Protein AF-A0A067P242-F1 (afdb_monomer_lite)

Foldseek 3Di:
DDDDDDDDDDDPDPPPPPPDPDDPQDDPVRVVVLVVVLVVLVVLLVVLVVVLVVLVVVLVVLVVVCPDPVVVVDDPVVVVVSVVVSVVSVVVSVVSVVVSVVSVVVSVVSPPPVPPPPPDPVVVVVVVVVVVVVVVVVVVVVVVVVVVVVVVVVVVVVVVVVVVVVVVVVVVVVVVVVVVVVVVVVVVVVVVVVVVVVPDPPPPVVVVVVVVVVVVVVVVVVVVVVVVVVVVVVVVVVVVVVVVVVVVVVVVVVVVVVVVVVVVVVVVVVVVVVVVVVVVVVVVVPDDDDPDDDPDPPDPPPVVVVVVVVVVVVVVCCVVPVVVVVVVVVVVVVVVVVVVVVVVCVVVVVVVVVVVVVVVVVVVVVVVD

Secondary structure (DSSP, 8-state):
-PPPPPPPPPP-----------PPPPPHHHHHHHHHHHHHHHHHHHHHHHHHHHHHHHHHHHHHHHTSHHHHHS-HHHHHHHHHHHHHHHHHHHHHHHHHHHHHHHHHH--------TT-HHHHHHHHHHHHHHHHHHHHHHHHHHHHHHHHHHHHHHHHHHHHHHHHHHHHHHHHHHHHHHHHHHHHHHHHHHHHHHHS--HHHHHHHHHHHHHHHHHHHHHHHHHHHHHHHHHHHHHHHHHHHHHHHHHHHHHHHHHHHHHHHHHHHHHHHHHHHHHHHHHHHTSPPPTT----------HHHHHHHHHHHHHHHHHHHHHHHHHHHHHHHHHHHHHHHHHHHHHHHHHHHHHHHHHHHHHHHHHH-

Sequence (369 aa):
MPALPPPPPDMPVASTSHRKPIEKAPSMDEKVNVWSERISLVTTAVRLQAEIAKIADEERSMRQTMNTTHFETLPERDRTAHMDRLAALARRKQEVERKVQEEVEKLARSDTWPGSPADNPGLHLCNLEMEWTLTVARQRSVGDCQMLTKNVSTIQGQQRLANIEDRLVAFENDMSTLTNDVDNDLGARLEYRLDELLSQKMVDDVGEKLDGVEQKLDLAARDLEEFKEHVAELDSGADDVANGITDLAQTLHQLVEQRLIKAEEFQSNQHAQIQAIQAALAAHMSQPPPQNLPPVPTYPLNSEVIIESLEGLLEDSIRRKVLPSLQKMQTTVEGAVKQRNEELQQVFGKRFELLRMGIGQLEKKILQS

Organism: Pleurotus ostreatus (strain PC15) (NCBI:txid1137138)

Structure (mmCIF, N/CA/C/O backbone):
data_AF-A0A067P242-F1
#
_entry.id   AF-A0A067P242-F1
#
loop_
_atom_site.group_PDB
_atom_site.id
_atom_site.type_symbol
_atom_site.label_atom_id
_atom_site.label_alt_id
_atom_site.label_comp_id
_atom_site.label_asym_id
_atom_site.label_entity_id
_atom_site.label_seq_id
_atom_site.pdbx_PDB_ins_code
_atom_site.Cartn_x
_atom_site.Cartn_y
_atom_site.Cartn_z
_atom_site.occupancy
_atom_site.B_iso_or_equiv
_atom_site.auth_seq_id
_atom_site.auth_comp_id
_atom_site.auth_asym_id
_atom_site.auth_atom_id
_atom_site.pdbx_PDB_model_num
ATOM 1 N N . MET A 1 1 ? -75.976 -28.853 57.997 1.00 50.28 1 MET A N 1
ATOM 2 C CA . MET A 1 1 ? -74.570 -28.864 58.450 1.00 50.28 1 MET A CA 1
ATOM 3 C C . MET A 1 1 ? -73.755 -28.067 57.443 1.00 50.28 1 MET A C 1
ATOM 5 O O . MET A 1 1 ? -73.908 -28.353 56.261 1.00 50.28 1 MET A O 1
ATOM 9 N N . PRO A 1 2 ? -73.013 -27.028 57.857 1.00 48.84 2 PRO A N 1
ATOM 10 C CA . PRO A 1 2 ? -72.250 -26.198 56.930 1.00 48.84 2 PRO A CA 1
ATOM 11 C C . PRO A 1 2 ? -71.036 -26.964 56.390 1.00 48.84 2 PRO A C 1
ATOM 13 O O . PRO A 1 2 ? -70.328 -27.623 57.150 1.00 48.84 2 PRO A O 1
ATOM 16 N N . ALA A 1 3 ? -70.845 -26.904 55.071 1.00 54.62 3 ALA A N 1
ATOM 17 C CA . ALA A 1 3 ? -69.764 -27.569 54.354 1.00 54.62 3 ALA A CA 1
ATOM 18 C C . ALA A 1 3 ? -68.405 -26.945 54.709 1.00 54.62 3 ALA A C 1
ATOM 20 O O . ALA A 1 3 ? -68.258 -25.723 54.718 1.00 54.62 3 ALA A O 1
ATOM 21 N N . LEU A 1 4 ? -67.429 -27.802 55.014 1.00 61.22 4 LEU A N 1
ATOM 22 C CA . LEU A 1 4 ? -66.051 -27.414 55.305 1.00 61.22 4 LEU A CA 1
ATOM 23 C C . LEU A 1 4 ? -65.373 -26.846 54.044 1.00 61.22 4 LEU A C 1
ATOM 25 O O . LEU A 1 4 ? -65.576 -27.389 52.954 1.00 61.22 4 LEU A O 1
ATOM 29 N N . PRO A 1 5 ? -64.573 -25.773 54.175 1.00 73.69 5 PRO A N 1
ATOM 30 C CA . PRO A 1 5 ? -63.841 -25.193 53.059 1.00 73.69 5 PRO A CA 1
ATOM 31 C C . PRO A 1 5 ? -62.764 -26.159 52.527 1.00 73.69 5 PRO A C 1
ATOM 33 O O . PRO A 1 5 ? -62.203 -26.940 53.302 1.00 73.69 5 PRO A O 1
ATOM 36 N N . PRO A 1 6 ? -62.471 -26.115 51.214 1.00 78.25 6 PRO A N 1
ATOM 37 C CA . PRO A 1 6 ? -61.459 -26.961 50.591 1.00 78.25 6 PRO A CA 1
ATOM 38 C C . PRO A 1 6 ? -60.045 -26.642 51.118 1.00 78.25 6 PRO A C 1
ATOM 40 O O . PRO A 1 6 ? -59.764 -25.487 51.455 1.00 78.25 6 PRO A O 1
ATOM 43 N N . PRO A 1 7 ? -59.152 -27.648 51.192 1.00 76.81 7 PRO A N 1
ATOM 44 C CA . PRO A 1 7 ? -57.776 -27.459 51.636 1.00 76.81 7 PRO A CA 1
ATOM 45 C C . PRO A 1 7 ? -56.993 -26.552 50.669 1.00 76.81 7 PRO A C 1
ATOM 47 O O . PRO A 1 7 ? -57.239 -26.587 49.459 1.00 76.81 7 PRO A O 1
ATOM 50 N N . PRO A 1 8 ? -56.065 -25.727 51.186 1.00 76.88 8 PRO A N 1
ATOM 51 C CA . PRO A 1 8 ? -55.247 -24.841 50.368 1.00 76.88 8 PRO A CA 1
ATOM 52 C C . PRO A 1 8 ? -54.333 -25.638 49.415 1.00 76.88 8 PRO A C 1
ATOM 54 O O . PRO A 1 8 ? -53.884 -26.725 49.778 1.00 76.88 8 PRO A O 1
ATOM 57 N N . PRO A 1 9 ? -54.053 -25.108 48.209 1.00 74.69 9 PRO A N 1
ATOM 58 C CA . PRO A 1 9 ? -53.171 -25.747 47.238 1.00 74.69 9 PRO A CA 1
ATOM 59 C C . PRO A 1 9 ? -51.745 -25.881 47.787 1.00 74.69 9 PRO A C 1
ATOM 61 O O . PRO A 1 9 ? -51.215 -24.940 48.383 1.00 74.69 9 PRO A O 1
ATOM 64 N N . ASP A 1 10 ? -51.137 -27.049 47.565 1.00 69.19 10 ASP A N 1
ATOM 65 C CA . ASP A 1 10 ? -49.765 -27.353 47.967 1.00 69.19 10 ASP A CA 1
ATOM 66 C C . ASP A 1 10 ? -48.800 -26.302 47.404 1.00 69.19 10 ASP A C 1
ATOM 68 O O . ASP A 1 10 ? -48.657 -26.126 46.191 1.00 69.19 10 ASP A O 1
ATOM 72 N N . MET A 1 11 ? -48.148 -25.571 48.309 1.00 66.69 11 MET A N 1
ATOM 73 C CA . MET A 1 11 ? -47.125 -24.597 47.950 1.00 66.69 11 MET A CA 1
ATOM 74 C C . MET A 1 11 ? -45.947 -25.320 47.279 1.00 66.69 11 MET A C 1
ATOM 76 O O . MET A 1 11 ? -45.532 -26.374 47.772 1.00 66.69 11 MET A O 1
ATOM 80 N N . PRO A 1 12 ? -45.373 -24.774 46.189 1.00 65.69 12 PRO A N 1
ATOM 81 C CA . PRO A 1 12 ? -44.225 -25.374 45.524 1.00 65.69 12 PRO A CA 1
ATOM 82 C C . PRO A 1 12 ? -43.084 -25.521 46.529 1.00 65.69 12 PRO A C 1
ATOM 84 O O . PRO A 1 12 ? -42.569 -24.537 47.064 1.00 65.69 12 PRO A O 1
ATOM 87 N N . VAL A 1 13 ? -42.721 -26.774 46.807 1.00 62.41 13 VAL A N 1
ATOM 88 C CA . VAL A 1 13 ? -41.575 -27.135 47.639 1.00 62.41 13 VAL A CA 1
ATOM 89 C C . VAL A 1 13 ? -40.367 -26.428 47.043 1.00 62.41 13 VAL A C 1
ATOM 91 O O . VAL A 1 13 ? -39.988 -26.703 45.905 1.00 62.41 13 VAL A O 1
ATOM 94 N N . ALA A 1 14 ? -39.815 -25.467 47.784 1.00 54.12 14 ALA A N 1
ATOM 95 C CA . ALA A 1 14 ? -38.641 -24.721 47.373 1.00 54.12 14 ALA A CA 1
ATOM 96 C C . ALA A 1 14 ? -37.555 -25.723 46.976 1.00 54.12 14 ALA A C 1
ATOM 98 O O . ALA A 1 14 ? -37.051 -26.456 47.830 1.00 54.12 14 ALA A O 1
ATOM 99 N N . SER A 1 15 ? -37.236 -25.777 45.679 1.00 58.47 15 SER A N 1
ATOM 100 C CA . SER A 1 15 ? -36.117 -26.551 45.159 1.00 58.47 15 SER A CA 1
ATOM 101 C C . SER A 1 15 ? -34.898 -26.196 45.992 1.00 58.47 15 SER A C 1
ATOM 103 O O . SER A 1 15 ? -34.387 -25.075 45.922 1.00 58.47 15 SER A O 1
ATOM 105 N N . THR A 1 16 ? -34.464 -27.140 46.822 1.00 50.09 16 THR A N 1
ATOM 106 C CA . THR A 1 16 ? -33.229 -27.072 47.589 1.00 50.09 16 THR A CA 1
ATOM 107 C C . THR A 1 16 ? -32.089 -27.072 46.587 1.00 50.09 16 THR A C 1
ATOM 109 O O . THR A 1 16 ? -31.530 -28.109 46.232 1.00 50.09 16 THR A O 1
ATOM 112 N N . SER A 1 17 ? -31.795 -25.872 46.083 1.00 55.88 17 SER A N 1
ATOM 113 C CA . SER A 1 17 ? -30.642 -25.563 45.259 1.00 55.88 17 SER A CA 1
ATOM 114 C C . SER A 1 17 ? -29.435 -26.178 45.948 1.00 55.88 17 SER A C 1
ATOM 116 O O . SER A 1 17 ? -29.015 -25.729 47.018 1.00 55.88 17 SER A O 1
ATOM 118 N N . HIS A 1 18 ? -28.951 -27.283 45.384 1.00 50.66 18 HIS A N 1
ATOM 119 C CA . HIS A 1 18 ? -27.706 -27.909 45.778 1.00 50.66 18 HIS A CA 1
ATOM 120 C C . HIS A 1 18 ? -26.612 -26.878 45.509 1.00 50.66 18 HIS A C 1
ATOM 122 O O . HIS A 1 18 ? -26.069 -26.803 44.407 1.00 50.66 18 HIS A O 1
ATOM 128 N N . ARG A 1 19 ? -26.325 -26.030 46.505 1.00 51.28 19 ARG A N 1
ATOM 129 C CA . ARG A 1 19 ? -25.147 -25.168 46.497 1.00 51.28 19 ARG A CA 1
ATOM 130 C C . ARG A 1 19 ? -23.956 -26.100 46.333 1.00 51.28 19 ARG A C 1
ATOM 132 O O . ARG A 1 19 ? -23.654 -26.873 47.243 1.00 51.28 19 ARG A O 1
ATOM 139 N N . LYS A 1 20 ? -23.322 -26.054 45.156 1.00 69.31 20 LYS A N 1
ATOM 140 C CA . LYS A 1 20 ? -22.025 -26.695 44.936 1.00 69.31 20 LYS A CA 1
ATOM 141 C C . LYS A 1 20 ? -21.116 -26.312 46.114 1.00 69.31 20 LYS A C 1
ATOM 143 O O . LYS A 1 20 ? -21.144 -25.143 46.515 1.00 69.31 20 LYS A O 1
ATOM 148 N N . PRO A 1 21 ? -20.376 -27.270 46.698 1.00 71.69 21 PRO A N 1
ATOM 149 C CA . PRO A 1 21 ? -19.419 -26.992 47.760 1.00 71.69 21 PRO A CA 1
ATOM 150 C C . PRO A 1 21 ? -18.570 -25.782 47.377 1.00 71.69 21 PRO A C 1
ATOM 152 O O . PRO A 1 21 ? -18.089 -25.711 46.250 1.00 71.69 21 PRO A O 1
ATOM 155 N N . ILE A 1 22 ? -18.448 -24.819 48.291 1.00 70.56 22 ILE A N 1
ATOM 156 C CA . ILE A 1 22 ? -17.637 -23.617 48.093 1.00 70.56 22 ILE A CA 1
ATOM 157 C C . ILE A 1 22 ? -16.199 -24.094 47.865 1.00 70.56 22 ILE A C 1
ATOM 159 O O . ILE A 1 22 ? -15.533 -24.527 48.808 1.00 70.56 22 ILE A O 1
ATOM 163 N N . GLU A 1 23 ? -15.751 -24.091 46.610 1.00 74.88 23 GLU A N 1
ATOM 164 C CA . GLU A 1 23 ? -14.357 -24.355 46.267 1.00 74.88 23 GLU A CA 1
ATOM 165 C C . GLU A 1 23 ? -13.491 -23.336 47.009 1.00 74.88 23 GLU A C 1
ATOM 167 O O . GLU A 1 23 ? -13.802 -22.142 47.057 1.00 74.88 23 GLU A O 1
ATOM 172 N N . LYS A 1 24 ? -12.436 -23.826 47.670 1.00 83.12 24 LYS A N 1
ATOM 173 C CA . LYS A 1 24 ? -11.493 -22.969 48.391 1.00 83.12 24 LYS A CA 1
ATOM 174 C C . LYS A 1 24 ? -11.000 -21.883 47.441 1.00 83.12 24 LYS A C 1
ATOM 176 O O . LYS A 1 24 ? -10.617 -22.183 46.314 1.00 83.12 24 LYS A O 1
ATOM 181 N N . ALA A 1 25 ? -11.002 -20.639 47.916 1.00 80.75 25 ALA A N 1
ATOM 182 C CA . ALA A 1 25 ? -10.485 -19.522 47.143 1.00 80.75 25 ALA A CA 1
ATOM 183 C C . ALA A 1 25 ? -9.052 -19.843 46.670 1.00 80.75 25 ALA A C 1
ATOM 185 O O . ALA A 1 25 ? -8.245 -20.278 47.500 1.00 80.75 25 ALA A O 1
ATOM 186 N N . PRO A 1 26 ? -8.738 -19.638 45.378 1.00 82.94 26 PRO A N 1
ATOM 187 C CA . PRO A 1 26 ? -7.415 -19.929 44.848 1.00 82.94 26 PRO A CA 1
ATOM 188 C C . PRO A 1 26 ? -6.363 -19.097 45.580 1.00 82.94 26 PRO A C 1
ATOM 190 O O . PRO A 1 26 ? -6.600 -17.930 45.931 1.00 82.94 26 PRO A O 1
ATOM 193 N N . SER A 1 27 ? -5.209 -19.712 45.821 1.00 89.62 27 SER A N 1
ATOM 194 C CA . SER A 1 27 ? -4.067 -19.059 46.458 1.00 89.62 27 SER A CA 1
ATOM 195 C C . SER A 1 27 ? -3.563 -17.882 45.612 1.00 89.62 27 SER A C 1
ATOM 197 O O . SER A 1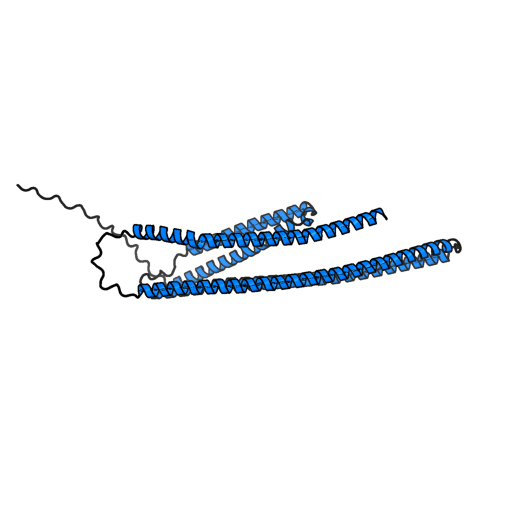 27 ? -3.870 -17.760 44.424 1.00 89.62 27 SER A O 1
ATOM 199 N N . MET A 1 28 ? -2.796 -16.972 46.219 1.00 79.50 28 MET A N 1
ATOM 200 C CA . MET A 1 28 ? -2.235 -15.830 45.486 1.00 79.50 28 MET A CA 1
ATOM 201 C C . MET A 1 28 ? -1.327 -16.291 44.336 1.00 79.50 28 MET A C 1
ATOM 203 O O . MET A 1 28 ? -1.412 -15.744 43.240 1.00 79.50 28 MET A O 1
ATOM 207 N N . ASP A 1 29 ? -0.533 -17.339 44.557 1.00 84.56 29 ASP A N 1
ATOM 208 C CA . ASP A 1 29 ? 0.370 -17.893 43.545 1.00 84.56 29 ASP A CA 1
ATOM 209 C C . ASP A 1 29 ? -0.401 -18.512 42.370 1.00 84.56 29 ASP A C 1
ATOM 211 O O . ASP A 1 29 ? -0.048 -18.295 41.212 1.00 84.56 29 ASP A O 1
ATOM 215 N N . GLU A 1 30 ? -1.514 -19.205 42.636 1.00 86.19 30 GLU A N 1
ATOM 216 C CA . GLU A 1 30 ? -2.409 -19.713 41.585 1.00 86.19 30 GLU A CA 1
ATOM 217 C C . GLU A 1 30 ? -2.999 -18.572 40.747 1.00 86.19 30 GLU A C 1
ATOM 219 O O . GLU A 1 30 ? -3.026 -18.660 39.521 1.00 86.19 30 GLU A O 1
ATOM 224 N N . LYS A 1 31 ? -3.412 -17.467 41.382 1.00 83.44 31 LYS A N 1
ATOM 225 C CA . LYS A 1 31 ? -3.921 -16.285 40.666 1.00 83.44 31 LYS A CA 1
ATOM 226 C C . LYS A 1 31 ? -2.854 -15.644 39.783 1.00 83.44 31 LYS A C 1
ATOM 228 O O . LYS A 1 31 ? -3.160 -15.270 38.654 1.00 83.44 31 LYS A O 1
ATOM 233 N N . VAL A 1 32 ? -1.622 -15.518 40.283 1.00 81.81 32 VAL A N 1
ATOM 234 C CA . VAL A 1 32 ? -0.491 -14.971 39.517 1.00 81.81 32 VAL A CA 1
ATOM 235 C C . VAL A 1 32 ? -0.169 -15.865 38.319 1.00 81.81 32 VAL A C 1
ATOM 237 O O . VAL A 1 32 ? 0.016 -15.351 37.216 1.00 81.81 32 VAL A O 1
ATOM 240 N N . ASN A 1 33 ? -0.173 -17.187 38.500 1.00 85.56 33 ASN A N 1
ATOM 241 C CA . ASN A 1 33 ? 0.074 -18.139 37.417 1.00 85.56 33 ASN A CA 1
ATOM 242 C C . ASN A 1 33 ? -1.000 -18.060 36.324 1.00 85.56 33 ASN A C 1
ATOM 244 O O . ASN A 1 33 ? -0.653 -17.951 35.149 1.00 85.56 33 ASN A O 1
ATOM 248 N N . VAL A 1 34 ? -2.283 -18.016 36.702 1.00 86.38 34 VAL A N 1
ATOM 249 C CA . VAL A 1 34 ? -3.401 -17.828 35.758 1.00 86.38 34 VAL A CA 1
ATOM 250 C C . VAL A 1 34 ? -3.255 -16.515 34.986 1.00 86.38 34 VAL A C 1
ATOM 252 O O . VAL A 1 34 ? -3.421 -16.482 33.767 1.00 86.38 34 VAL A O 1
ATOM 255 N N . TRP A 1 35 ? -2.917 -15.422 35.673 1.00 84.69 35 TRP A N 1
ATOM 256 C CA . TRP A 1 35 ? -2.718 -14.122 35.030 1.00 84.69 35 TRP A CA 1
ATOM 257 C C . TRP A 1 35 ? -1.539 -14.122 34.054 1.00 84.69 35 TRP A C 1
ATOM 259 O O . TRP A 1 35 ? -1.646 -13.576 32.956 1.00 84.69 35 TRP A O 1
ATOM 269 N N . SER A 1 36 ? -0.428 -14.752 34.435 1.00 84.31 36 SER A N 1
ATOM 270 C CA . SER A 1 36 ? 0.759 -14.892 33.588 1.00 84.31 36 SER A CA 1
ATOM 271 C C . SER A 1 36 ? 0.455 -15.698 32.322 1.00 84.31 36 SER A C 1
ATOM 273 O O . SER A 1 36 ? 0.775 -15.265 31.213 1.00 84.31 36 SER A O 1
ATOM 275 N N . GLU A 1 37 ? -0.249 -16.825 32.466 1.00 91.62 37 GLU A N 1
ATOM 276 C CA . GLU A 1 37 ? -0.711 -17.637 31.338 1.00 91.62 37 GLU A CA 1
ATOM 277 C C . GLU A 1 37 ? -1.623 -16.822 30.412 1.00 91.62 37 GLU A C 1
ATOM 279 O O . GLU A 1 37 ? -1.415 -16.789 29.200 1.00 91.62 37 GLU A O 1
ATOM 284 N N . ARG A 1 38 ? -2.565 -16.060 30.974 1.00 87.00 38 ARG A N 1
ATOM 285 C CA . ARG A 1 38 ? -3.476 -15.200 30.211 1.00 87.00 38 ARG A CA 1
ATOM 286 C C . ARG A 1 38 ? -2.741 -14.126 29.407 1.00 87.00 38 ARG A C 1
ATOM 288 O O . ARG A 1 38 ? -3.031 -13.939 28.225 1.00 87.00 38 ARG A O 1
ATOM 295 N N . ILE A 1 39 ? -1.772 -13.442 30.021 1.00 82.88 39 ILE A N 1
ATOM 296 C CA . ILE A 1 39 ? -0.913 -12.470 29.327 1.00 82.88 39 ILE A CA 1
ATOM 297 C C . ILE A 1 39 ? -0.152 -13.159 28.190 1.00 82.88 39 ILE A C 1
ATOM 299 O O . ILE A 1 39 ? -0.050 -12.597 27.097 1.00 82.88 39 ILE A O 1
ATOM 303 N N . SER A 1 40 ? 0.343 -14.379 28.411 1.00 92.25 40 SER A N 1
ATOM 304 C CA . SER A 1 40 ? 1.048 -15.154 27.389 1.00 92.25 40 SER A CA 1
ATOM 305 C C . SER A 1 40 ? 0.149 -15.503 26.195 1.00 92.25 40 SER A C 1
ATOM 307 O O . SER A 1 40 ? 0.544 -15.276 25.045 1.00 92.25 40 SER A O 1
ATOM 309 N N . LEU A 1 41 ? -1.085 -15.958 26.449 1.00 89.62 41 LEU A N 1
ATOM 310 C CA . LEU A 1 41 ? -2.089 -16.252 25.418 1.00 89.62 41 LEU A CA 1
ATOM 311 C C . LEU A 1 41 ? -2.425 -15.001 24.592 1.00 89.62 41 LEU A C 1
ATOM 313 O O . LEU A 1 41 ? -2.359 -15.025 23.363 1.00 89.62 41 LEU A O 1
ATOM 317 N N . VAL A 1 42 ? -2.706 -13.871 25.256 1.00 86.44 42 VAL A N 1
ATOM 318 C CA . VAL A 1 42 ? -2.994 -12.589 24.584 1.00 86.44 42 VAL A CA 1
ATOM 319 C C . VAL A 1 42 ? -1.804 -12.129 23.743 1.00 86.44 42 VAL A C 1
ATOM 321 O O . VAL A 1 42 ? -1.971 -11.761 22.581 1.00 86.44 42 VAL A O 1
ATOM 324 N N . THR A 1 43 ? -0.593 -12.185 24.299 1.00 85.38 43 THR A N 1
ATOM 325 C CA . THR A 1 43 ? 0.636 -11.797 23.591 1.00 85.38 43 THR A CA 1
ATOM 326 C C . THR A 1 43 ? 0.842 -12.650 22.338 1.00 85.38 43 THR A C 1
ATOM 328 O O . THR A 1 43 ? 1.167 -12.131 21.267 1.00 85.38 43 THR A O 1
ATOM 331 N N . THR A 1 44 ? 0.596 -13.957 22.444 1.00 91.06 44 THR A N 1
ATOM 332 C CA . THR A 1 44 ? 0.709 -14.893 21.321 1.00 91.06 44 THR A CA 1
ATOM 333 C C . THR A 1 44 ? -0.332 -14.598 20.243 1.00 91.06 44 THR A C 1
ATOM 335 O O . THR A 1 44 ? 0.030 -14.505 19.068 1.00 91.06 44 THR A O 1
ATOM 338 N N . ALA A 1 45 ? -1.592 -14.364 20.623 1.00 86.88 45 ALA A N 1
ATOM 339 C CA . ALA A 1 45 ? -2.665 -14.005 19.697 1.00 86.88 45 ALA A CA 1
ATOM 340 C C . ALA A 1 45 ? -2.378 -12.690 18.947 1.00 86.88 45 ALA A C 1
ATOM 342 O O . ALA A 1 45 ? -2.564 -12.622 17.732 1.00 86.88 45 ALA A O 1
ATOM 343 N N . VAL A 1 46 ? -1.857 -11.666 19.635 1.00 86.12 46 VAL A N 1
ATOM 344 C CA . VAL A 1 46 ? -1.454 -10.390 19.011 1.00 86.12 46 VAL A CA 1
ATOM 345 C C . VAL A 1 46 ? -0.320 -10.594 18.003 1.00 86.12 46 VAL A C 1
ATOM 347 O O . VAL A 1 46 ? -0.376 -10.056 16.896 1.00 86.12 46 VAL A O 1
ATOM 350 N N . ARG A 1 47 ? 0.690 -11.410 18.334 1.00 87.06 47 ARG A N 1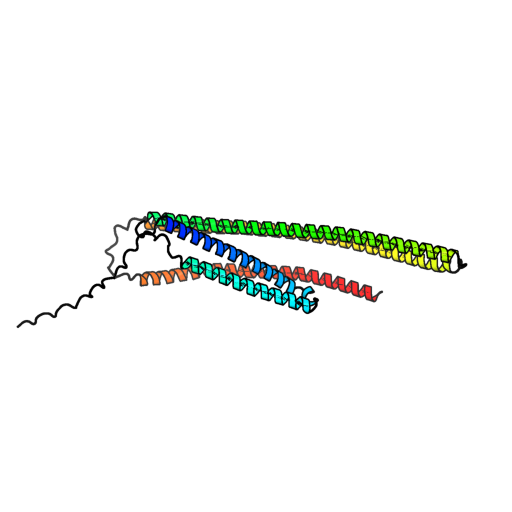
ATOM 351 C CA . ARG A 1 47 ? 1.788 -11.723 17.406 1.00 87.06 47 ARG A CA 1
ATOM 352 C C . ARG A 1 47 ? 1.292 -12.453 16.154 1.00 87.06 47 ARG A C 1
ATOM 354 O O . ARG A 1 47 ? 1.722 -12.125 15.052 1.00 87.06 47 ARG A O 1
ATOM 361 N N . LEU A 1 48 ? 0.385 -13.417 16.316 1.00 92.62 48 LEU A N 1
ATOM 362 C CA . LEU A 1 48 ? -0.222 -14.141 15.195 1.00 92.62 48 LEU A CA 1
ATOM 363 C C . LEU A 1 48 ? -1.079 -13.211 14.315 1.00 92.62 48 LEU A C 1
ATOM 365 O O . LEU A 1 48 ? -1.008 -13.293 13.093 1.00 92.62 48 LEU A O 1
ATOM 369 N N . GLN A 1 49 ? -1.817 -12.267 14.908 1.00 88.62 49 GLN A N 1
ATOM 370 C CA . GLN A 1 49 ? -2.541 -11.224 14.166 1.00 88.62 49 GLN A CA 1
ATOM 371 C C . GLN A 1 49 ? -1.607 -10.335 13.329 1.00 88.62 49 GLN A C 1
ATOM 373 O O . GLN A 1 49 ? -1.896 -10.051 12.166 1.00 88.62 49 GLN A O 1
ATOM 378 N N . ALA A 1 50 ? -0.453 -9.944 13.875 1.00 82.75 50 ALA A N 1
ATOM 379 C CA . ALA A 1 50 ? 0.556 -9.212 13.109 1.00 82.75 50 ALA A CA 1
ATOM 380 C C . ALA A 1 50 ? 1.109 -10.042 11.931 1.00 82.75 50 ALA A C 1
ATOM 382 O O . ALA A 1 50 ? 1.354 -9.502 10.851 1.00 82.75 50 ALA A O 1
ATOM 383 N N . GLU A 1 51 ? 1.264 -11.359 12.103 1.00 91.38 51 GLU A N 1
ATOM 384 C CA . GLU A 1 51 ? 1.667 -12.261 11.018 1.00 91.38 51 GLU A CA 1
ATOM 385 C C . GLU A 1 51 ? 0.597 -12.358 9.915 1.00 91.38 51 GLU A C 1
ATOM 387 O O . GLU A 1 51 ? 0.948 -12.313 8.735 1.00 91.38 51 GLU A O 1
ATOM 392 N N . ILE A 1 52 ? -0.696 -12.402 10.264 1.00 91.31 52 ILE A N 1
ATOM 393 C CA . ILE A 1 52 ? -1.803 -12.358 9.287 1.00 91.31 52 ILE A CA 1
ATOM 394 C C . ILE A 1 52 ? -1.741 -11.077 8.455 1.00 91.31 52 ILE A C 1
ATOM 396 O O . ILE A 1 52 ? -1.850 -11.142 7.229 1.00 91.31 52 ILE A O 1
ATOM 400 N N . ALA A 1 53 ? -1.542 -9.924 9.101 1.00 86.38 53 ALA A N 1
ATOM 401 C CA . ALA A 1 53 ? -1.432 -8.643 8.409 1.00 86.38 53 ALA A CA 1
ATOM 402 C C . ALA A 1 53 ? -0.265 -8.643 7.408 1.00 86.38 53 ALA A C 1
ATOM 404 O O . ALA A 1 53 ? -0.452 -8.289 6.244 1.00 86.38 53 ALA A O 1
ATOM 405 N N . LYS A 1 54 ? 0.906 -9.147 7.822 1.00 89.56 54 LYS A N 1
ATOM 406 C CA . LYS A 1 54 ? 2.073 -9.288 6.942 1.00 89.56 54 LYS A CA 1
ATOM 407 C C . LYS A 1 54 ? 1.785 -10.188 5.734 1.00 89.56 54 LYS A C 1
ATOM 409 O O . LYS A 1 54 ? 2.106 -9.815 4.609 1.00 89.56 54 LYS A O 1
ATOM 414 N N . ILE A 1 55 ? 1.162 -11.351 5.946 1.00 94.50 55 ILE A N 1
ATOM 415 C CA . ILE A 1 55 ? 0.800 -12.267 4.852 1.00 94.50 55 ILE A CA 1
ATOM 416 C C . ILE A 1 55 ? -0.195 -11.597 3.894 1.00 94.50 55 ILE A C 1
ATOM 418 O O . ILE A 1 55 ? -0.048 -11.716 2.681 1.00 94.50 55 ILE A O 1
ATOM 422 N N . ALA A 1 56 ? -1.177 -10.854 4.413 1.00 91.50 56 ALA A N 1
ATOM 423 C CA . ALA A 1 56 ? -2.158 -10.147 3.592 1.00 91.50 56 ALA A CA 1
ATOM 424 C C . ALA A 1 56 ? -1.521 -9.052 2.713 1.00 91.50 56 ALA A C 1
ATOM 426 O O . ALA A 1 56 ? -1.945 -8.854 1.572 1.00 91.50 56 ALA A O 1
ATOM 427 N N . ASP A 1 57 ? -0.496 -8.360 3.212 1.00 88.50 57 ASP A N 1
ATOM 428 C CA . ASP A 1 57 ? 0.260 -7.385 2.422 1.00 88.50 57 ASP A CA 1
ATOM 429 C C . ASP A 1 57 ? 1.099 -8.065 1.326 1.00 88.50 57 ASP A C 1
ATOM 431 O O . ASP A 1 57 ? 1.107 -7.598 0.183 1.00 88.50 57 ASP A O 1
ATOM 435 N N . GLU A 1 58 ? 1.735 -9.204 1.627 1.00 95.00 58 GLU A N 1
ATOM 436 C CA . GLU A 1 58 ? 2.449 -10.021 0.633 1.00 95.00 58 GLU A CA 1
ATOM 437 C C . GLU A 1 58 ? 1.502 -10.547 -0.465 1.00 95.00 58 GLU A C 1
ATOM 439 O O . GLU A 1 58 ? 1.825 -10.459 -1.652 1.00 95.00 58 GLU A O 1
ATOM 444 N N . GLU A 1 59 ? 0.308 -11.028 -0.098 1.00 96.75 59 GLU A N 1
ATOM 445 C CA . GLU A 1 59 ? -0.735 -11.429 -1.054 1.00 96.75 59 GLU A CA 1
ATOM 446 C C . GLU A 1 59 ? -1.171 -10.264 -1.945 1.00 96.75 59 GLU A C 1
ATOM 448 O O . GLU A 1 59 ? -1.309 -10.433 -3.159 1.00 96.75 59 GLU A O 1
ATOM 453 N N . ARG A 1 60 ? -1.394 -9.077 -1.362 1.00 96.12 60 ARG A N 1
ATOM 454 C CA . ARG A 1 60 ? -1.800 -7.880 -2.111 1.00 96.12 60 ARG A CA 1
ATOM 455 C C . ARG A 1 60 ? -0.723 -7.475 -3.114 1.00 96.12 60 ARG A C 1
ATOM 457 O O . ARG A 1 60 ? -1.051 -7.230 -4.272 1.00 96.12 60 ARG A O 1
ATOM 464 N N . SER A 1 61 ? 0.538 -7.453 -2.684 1.00 93.25 61 SER A N 1
ATOM 465 C CA . SER A 1 61 ? 1.692 -7.146 -3.536 1.00 93.25 61 SER A CA 1
ATOM 466 C C . SER A 1 61 ? 1.805 -8.128 -4.708 1.00 93.25 61 SER A C 1
ATOM 468 O O . SER A 1 61 ? 1.890 -7.718 -5.864 1.00 93.25 61 SER A O 1
ATOM 470 N N . MET A 1 62 ? 1.680 -9.434 -4.448 1.00 97.12 62 MET A N 1
ATOM 471 C CA . MET A 1 62 ? 1.694 -10.441 -5.513 1.00 97.12 62 MET A CA 1
ATOM 472 C C . MET A 1 62 ? 0.521 -10.305 -6.485 1.00 97.12 62 MET A C 1
ATOM 474 O O . MET A 1 62 ? 0.718 -10.368 -7.698 1.00 97.12 62 MET A O 1
ATOM 478 N N . ARG A 1 63 ? -0.694 -10.055 -5.988 1.00 96.75 63 ARG A N 1
ATOM 479 C CA . ARG A 1 63 ? -1.853 -9.802 -6.860 1.00 96.75 63 ARG A CA 1
ATOM 480 C C . ARG A 1 63 ? -1.644 -8.569 -7.733 1.00 96.75 63 ARG A C 1
ATOM 482 O O . ARG A 1 63 ? -1.997 -8.601 -8.904 1.00 96.75 63 ARG A O 1
ATOM 489 N N . GLN A 1 64 ? -1.038 -7.511 -7.195 1.00 94.75 64 GLN A N 1
ATOM 490 C CA . GLN A 1 64 ? -0.677 -6.336 -7.989 1.00 94.75 64 GLN A CA 1
ATOM 491 C C . GLN A 1 64 ? 0.308 -6.699 -9.100 1.00 94.75 64 GLN A C 1
ATOM 493 O O . GLN A 1 64 ? 0.057 -6.323 -10.239 1.00 94.75 64 GLN A O 1
ATOM 498 N N . THR A 1 65 ? 1.360 -7.479 -8.812 1.00 94.19 65 THR A N 1
ATOM 499 C CA . THR A 1 65 ? 2.298 -7.929 -9.857 1.00 94.19 65 THR A CA 1
ATOM 500 C C . THR A 1 65 ? 1.613 -8.772 -10.929 1.00 94.19 65 THR A C 1
ATOM 502 O O . THR A 1 65 ? 1.863 -8.559 -12.111 1.00 94.19 65 THR A O 1
ATOM 505 N N . MET A 1 66 ? 0.690 -9.656 -10.540 1.00 96.69 66 MET A N 1
ATOM 506 C CA . MET A 1 66 ? -0.062 -10.502 -11.473 1.00 96.69 66 MET A CA 1
ATOM 507 C C . MET A 1 66 ? -1.032 -9.716 -12.362 1.00 96.69 66 MET A C 1
ATOM 509 O O . MET A 1 66 ? -1.347 -10.164 -13.457 1.00 96.69 66 MET A O 1
ATOM 513 N N . ASN A 1 67 ? -1.487 -8.545 -11.913 1.00 94.81 67 ASN A N 1
ATOM 514 C CA . ASN A 1 67 ? -2.366 -7.666 -12.686 1.00 94.81 67 ASN A CA 1
ATOM 515 C C . ASN A 1 67 ? -1.602 -6.744 -13.656 1.00 94.81 67 ASN A C 1
ATOM 517 O O . ASN A 1 67 ? -2.221 -5.909 -14.313 1.00 94.81 67 ASN A O 1
ATOM 521 N N . THR A 1 68 ? -0.270 -6.830 -13.720 1.00 96.75 68 THR A N 1
ATOM 522 C CA . THR A 1 68 ? 0.525 -6.031 -14.662 1.00 96.75 68 THR A CA 1
ATOM 523 C C . THR A 1 68 ? 0.582 -6.691 -16.037 1.00 96.75 68 THR A C 1
ATOM 525 O O . THR A 1 68 ? 0.633 -7.912 -16.147 1.00 96.75 68 THR A O 1
ATOM 528 N N . THR A 1 69 ? 0.666 -5.887 -17.098 1.00 94.06 69 THR A N 1
ATOM 529 C CA . THR A 1 69 ? 0.848 -6.380 -18.476 1.00 94.06 69 THR A CA 1
ATOM 530 C C . THR A 1 69 ? 2.133 -7.193 -18.642 1.00 94.06 69 THR A C 1
ATOM 532 O O . THR A 1 69 ? 2.173 -8.151 -19.407 1.00 94.06 69 THR A O 1
ATOM 535 N N . HIS A 1 70 ? 3.181 -6.870 -17.878 1.00 94.00 70 HIS A N 1
ATOM 536 C CA . HIS A 1 70 ? 4.423 -7.640 -17.873 1.00 94.00 70 HIS A CA 1
ATOM 537 C C . HIS A 1 70 ? 4.206 -9.092 -17.427 1.00 94.00 70 HIS A C 1
ATOM 539 O O . HIS A 1 70 ? 4.814 -9.999 -17.991 1.00 94.00 70 HIS A O 1
ATOM 545 N N . PHE A 1 71 ? 3.301 -9.338 -16.477 1.00 96.50 71 PHE A N 1
ATOM 546 C CA . PHE A 1 71 ? 2.996 -10.694 -16.025 1.00 96.50 71 PHE A CA 1
ATOM 547 C C . PHE A 1 71 ? 2.450 -11.577 -17.153 1.00 96.50 71 PHE A C 1
ATOM 549 O O . PHE A 1 71 ? 2.781 -12.759 -17.226 1.00 96.50 71 PHE A O 1
ATOM 556 N N . GLU A 1 72 ? 1.674 -11.007 -18.077 1.00 96.81 72 GLU A N 1
ATOM 557 C CA . GLU A 1 72 ? 1.156 -11.734 -19.241 1.00 96.81 72 GLU A CA 1
ATOM 558 C C . GLU A 1 72 ? 2.274 -12.163 -20.199 1.00 96.81 72 GLU A C 1
ATOM 560 O O . GLU A 1 72 ? 2.158 -13.212 -20.834 1.00 96.81 72 GLU A O 1
ATOM 565 N N . THR A 1 73 ? 3.370 -11.397 -20.252 1.00 96.94 73 THR A N 1
ATOM 566 C CA . THR A 1 73 ? 4.545 -11.687 -21.091 1.00 96.94 73 THR A CA 1
ATOM 567 C C . THR A 1 73 ? 5.502 -12.719 -20.489 1.00 96.94 73 THR A C 1
ATOM 569 O O . THR A 1 73 ? 6.396 -13.194 -21.189 1.00 96.94 73 THR A O 1
ATOM 572 N N . LEU A 1 74 ? 5.332 -13.085 -19.212 1.00 96.06 74 LEU A N 1
ATOM 573 C CA . LEU A 1 74 ? 6.203 -14.058 -18.555 1.00 96.06 74 LEU A CA 1
ATOM 574 C C . LEU A 1 74 ? 6.006 -15.477 -19.120 1.00 96.06 74 LEU A C 1
ATOM 576 O O . LEU A 1 74 ? 4.885 -15.852 -19.484 1.00 96.06 74 LEU A O 1
ATOM 580 N N . PRO A 1 75 ? 7.068 -16.306 -19.136 1.00 98.31 75 PRO A N 1
ATOM 581 C CA . PRO A 1 75 ? 6.955 -17.724 -19.451 1.00 98.31 75 PRO A CA 1
ATOM 582 C C . PRO A 1 75 ? 5.911 -18.421 -18.574 1.00 98.31 75 PRO A C 1
ATOM 584 O O . PRO A 1 75 ? 5.793 -18.136 -17.382 1.00 98.31 75 PRO A O 1
ATOM 587 N N . GLU A 1 76 ? 5.199 -19.401 -19.138 1.00 97.56 76 GLU A N 1
ATOM 588 C CA . GLU A 1 76 ? 4.126 -20.115 -18.427 1.00 97.56 76 GLU A CA 1
ATOM 589 C C . GLU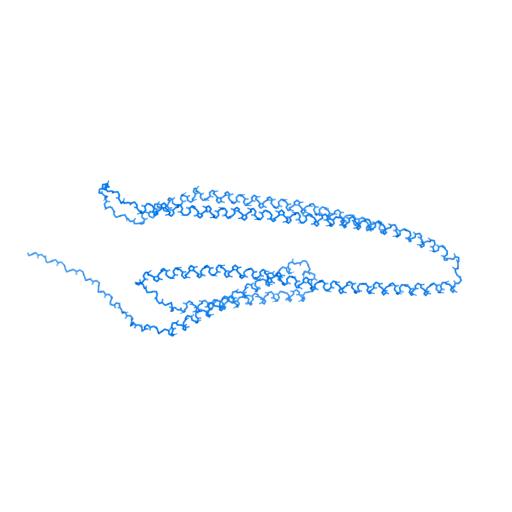 A 1 76 ? 4.590 -20.690 -17.087 1.00 97.56 76 GLU A C 1
ATOM 591 O O . GLU A 1 76 ? 3.902 -20.549 -16.082 1.00 97.56 76 GLU A O 1
ATOM 596 N N . ARG A 1 77 ? 5.806 -21.247 -17.051 1.00 97.75 77 ARG A N 1
ATOM 597 C CA . ARG A 1 77 ? 6.436 -21.767 -15.833 1.00 97.75 77 ARG A CA 1
ATOM 598 C C . ARG A 1 77 ? 6.477 -20.732 -14.704 1.00 97.75 77 ARG A C 1
ATOM 600 O O . ARG A 1 77 ? 6.194 -21.076 -13.557 1.00 97.75 77 ARG A O 1
ATOM 607 N N . ASP A 1 78 ? 6.831 -19.492 -15.019 1.00 97.06 78 ASP A N 1
ATOM 608 C CA . ASP A 1 78 ? 6.971 -18.428 -14.024 1.00 97.06 78 ASP A CA 1
ATOM 609 C C . ASP A 1 78 ? 5.596 -17.935 -13.572 1.00 97.06 78 ASP A C 1
ATOM 611 O O . ASP A 1 78 ? 5.371 -17.731 -12.377 1.00 97.06 78 ASP A O 1
ATOM 615 N N . ARG A 1 79 ? 4.631 -17.847 -14.497 1.00 98.00 79 ARG A N 1
ATOM 616 C CA . ARG A 1 79 ? 3.231 -17.553 -14.155 1.00 98.00 79 ARG A CA 1
ATOM 617 C C . ARG A 1 79 ? 2.662 -18.597 -13.199 1.00 98.00 79 ARG A C 1
ATOM 619 O O . ARG A 1 79 ? 2.102 -18.225 -12.167 1.00 98.00 79 ARG A O 1
ATOM 626 N N . THR A 1 80 ? 2.863 -19.887 -13.486 1.00 97.56 80 THR A N 1
ATOM 627 C CA . THR A 1 80 ? 2.451 -20.979 -12.591 1.00 97.56 80 THR A CA 1
ATOM 628 C C . THR A 1 80 ? 3.123 -20.848 -11.223 1.00 97.56 80 THR A C 1
ATOM 630 O O . THR A 1 80 ? 2.438 -20.916 -10.207 1.00 97.56 80 THR A O 1
ATOM 633 N N . ALA A 1 81 ? 4.427 -20.550 -11.172 1.00 97.69 81 ALA A N 1
ATOM 634 C CA . ALA A 1 81 ? 5.143 -20.355 -9.910 1.00 97.69 81 ALA A CA 1
ATOM 635 C C . ALA A 1 81 ? 4.580 -19.188 -9.071 1.00 97.69 81 ALA A C 1
ATOM 637 O O . ALA A 1 81 ? 4.467 -19.296 -7.846 1.00 97.69 81 ALA A O 1
ATOM 638 N N . HIS A 1 82 ? 4.178 -18.084 -9.709 1.00 96.75 82 HIS A N 1
ATOM 639 C CA . HIS A 1 82 ? 3.491 -16.979 -9.035 1.00 96.75 82 HIS A CA 1
ATOM 640 C C . HIS A 1 82 ? 2.106 -17.386 -8.509 1.00 96.75 82 HIS A C 1
ATOM 642 O O . HIS A 1 82 ? 1.766 -17.055 -7.370 1.00 96.75 82 HIS A O 1
ATOM 648 N N . MET A 1 83 ? 1.320 -18.141 -9.282 1.00 97.94 83 MET A N 1
ATOM 649 C CA . MET A 1 83 ? 0.017 -18.647 -8.827 1.00 97.94 83 MET A CA 1
ATOM 650 C C . MET A 1 83 ? 0.156 -19.620 -7.650 1.00 97.94 83 MET A C 1
ATOM 652 O O . MET A 1 83 ? -0.566 -19.493 -6.658 1.00 97.94 83 MET A O 1
ATOM 656 N N . ASP A 1 84 ? 1.126 -20.532 -7.710 1.00 97.69 84 ASP A N 1
ATOM 657 C CA . ASP A 1 84 ? 1.419 -21.486 -6.638 1.00 97.69 84 ASP A CA 1
ATOM 658 C C . ASP A 1 84 ? 1.836 -20.772 -5.354 1.00 97.69 84 ASP A C 1
ATOM 660 O O . ASP A 1 84 ? 1.362 -21.096 -4.260 1.00 97.69 84 ASP A O 1
ATOM 664 N N . ARG A 1 85 ? 2.678 -19.740 -5.473 1.00 97.69 85 ARG A N 1
ATOM 665 C CA . ARG A 1 85 ? 3.075 -18.918 -4.329 1.00 97.69 85 ARG A CA 1
ATOM 666 C C . ARG A 1 85 ? 1.881 -18.166 -3.732 1.00 97.69 85 ARG A C 1
ATOM 668 O O . ARG A 1 85 ? 1.808 -18.046 -2.509 1.00 97.69 85 ARG A O 1
ATOM 675 N N . LEU A 1 86 ? 0.927 -17.703 -4.545 1.00 97.50 86 LEU A N 1
ATOM 676 C CA . LEU A 1 86 ? -0.276 -17.022 -4.051 1.00 97.50 86 LEU A CA 1
ATOM 677 C C . LEU A 1 86 ? -1.171 -18.005 -3.289 1.00 97.50 86 LEU A C 1
ATOM 679 O O . LEU A 1 86 ? -1.649 -17.694 -2.200 1.00 97.50 86 LEU A O 1
ATOM 683 N N . ALA A 1 87 ? -1.339 -19.217 -3.822 1.00 97.88 87 ALA A N 1
ATOM 684 C CA . ALA A 1 87 ? -2.067 -20.287 -3.149 1.00 97.88 87 ALA A CA 1
ATOM 685 C C . ALA A 1 87 ? -1.392 -20.705 -1.830 1.00 97.88 87 ALA A C 1
ATOM 687 O O . ALA A 1 87 ? -2.078 -20.970 -0.841 1.00 97.88 87 ALA A O 1
ATOM 688 N N . ALA A 1 88 ? -0.057 -20.737 -1.784 1.00 97.75 88 ALA A N 1
ATOM 689 C CA . ALA A 1 88 ? 0.696 -21.030 -0.567 1.00 97.75 88 ALA A CA 1
ATOM 690 C C . ALA A 1 88 ? 0.509 -19.948 0.511 1.00 97.75 88 ALA A C 1
ATOM 692 O O . ALA A 1 88 ? 0.304 -20.290 1.679 1.00 97.75 88 ALA A O 1
ATOM 693 N N . LEU A 1 89 ? 0.524 -18.663 0.133 1.00 96.75 89 LEU A N 1
ATOM 694 C CA . LEU A 1 89 ? 0.238 -17.554 1.052 1.00 96.75 89 LEU A CA 1
ATOM 695 C C . LEU A 1 89 ? -1.183 -17.649 1.625 1.00 96.75 89 LEU A C 1
ATOM 697 O O . LEU A 1 89 ? -1.341 -17.553 2.841 1.00 96.75 89 LEU A O 1
ATOM 701 N N . ALA A 1 90 ? -2.178 -17.962 0.791 1.00 96.88 90 ALA A N 1
ATOM 702 C CA . ALA A 1 90 ? -3.565 -18.115 1.231 1.00 96.88 90 ALA A CA 1
ATOM 703 C C . ALA A 1 90 ? -3.738 -19.252 2.248 1.00 96.88 90 ALA A C 1
ATOM 705 O O . ALA A 1 90 ? -4.372 -19.073 3.289 1.00 96.88 90 ALA A O 1
ATOM 706 N N . ARG A 1 91 ? -3.112 -20.412 2.000 1.00 98.19 91 ARG A N 1
ATOM 707 C CA . ARG A 1 91 ? -3.112 -21.533 2.959 1.00 98.19 91 ARG A CA 1
ATOM 708 C C . ARG A 1 91 ? -2.421 -21.154 4.266 1.00 98.19 91 ARG A C 1
ATOM 710 O O . ARG A 1 91 ? -2.918 -21.481 5.340 1.00 98.19 91 ARG A O 1
ATOM 717 N N . ARG A 1 92 ? -1.285 -20.453 4.186 1.00 97.81 92 ARG A N 1
ATOM 718 C CA . ARG A 1 92 ? -0.555 -19.992 5.373 1.00 97.81 92 ARG A CA 1
ATOM 719 C C . ARG A 1 92 ? -1.398 -19.018 6.192 1.00 97.81 92 ARG A C 1
ATOM 721 O O . ARG A 1 92 ? -1.452 -19.163 7.407 1.00 97.81 92 ARG A O 1
ATOM 728 N N . LYS A 1 93 ? -2.074 -18.068 5.544 1.00 96.81 93 LYS A N 1
ATOM 729 C CA . LYS A 1 93 ? -2.976 -17.121 6.205 1.00 96.81 93 LYS A CA 1
ATOM 730 C C . LYS A 1 93 ? -4.076 -17.848 6.977 1.00 96.81 93 LYS A C 1
ATOM 732 O O . LYS A 1 93 ? -4.224 -17.608 8.170 1.00 96.81 93 LYS A O 1
ATOM 737 N N . GLN A 1 94 ? -4.765 -18.783 6.322 1.00 97.94 94 GLN A N 1
ATOM 738 C CA . GLN A 1 94 ? -5.826 -19.580 6.941 1.00 97.94 94 GLN A CA 1
ATOM 739 C C . GLN A 1 94 ? -5.317 -20.384 8.149 1.00 97.94 94 GLN A C 1
ATOM 741 O O . GLN A 1 94 ? -5.988 -20.466 9.175 1.00 97.94 94 GLN A O 1
ATOM 746 N N . GLU A 1 95 ? -4.114 -20.956 8.059 1.00 97.94 95 GLU A N 1
ATOM 747 C CA . GLU A 1 95 ? -3.503 -21.688 9.172 1.00 97.94 95 GLU A CA 1
ATOM 748 C C . GLU A 1 95 ? -3.164 -20.772 10.360 1.00 97.94 95 GLU A C 1
ATOM 750 O O . GLU A 1 95 ? -3.360 -21.156 11.513 1.00 97.94 95 GLU A O 1
ATOM 755 N N . VAL A 1 96 ? -2.683 -19.551 10.111 1.00 96.69 96 VAL A N 1
ATOM 756 C CA . VAL A 1 96 ? -2.419 -18.579 11.186 1.00 96.69 96 VAL A CA 1
ATOM 757 C C . VAL A 1 96 ? -3.730 -18.073 11.798 1.00 96.69 96 VAL A C 1
ATOM 759 O O . VAL A 1 96 ? -3.822 -17.977 13.020 1.00 96.69 96 VAL A O 1
ATOM 762 N N . GLU A 1 97 ? -4.766 -17.825 10.993 1.00 96.12 97 GLU A N 1
ATOM 763 C CA . GLU A 1 97 ? -6.116 -17.481 11.472 1.00 96.12 97 GLU A CA 1
ATOM 764 C C . GLU A 1 97 ? -6.690 -18.574 12.382 1.00 96.12 97 GLU A C 1
ATOM 766 O O . GLU A 1 97 ? -7.201 -18.277 13.463 1.00 96.12 97 GLU A O 1
ATOM 771 N N . ARG A 1 98 ? -6.522 -19.846 12.001 1.00 97.88 98 ARG A N 1
ATOM 772 C CA . ARG A 1 98 ? -6.904 -20.998 12.826 1.00 97.88 98 ARG A CA 1
ATOM 773 C C . ARG A 1 98 ? -6.188 -20.982 14.179 1.00 97.88 98 ARG A C 1
ATOM 775 O O . ARG A 1 98 ? -6.837 -21.152 15.205 1.00 97.88 98 ARG A O 1
ATOM 782 N N . LYS A 1 99 ? -4.878 -20.713 14.201 1.00 97.62 99 LYS A N 1
ATOM 783 C CA . LYS A 1 99 ? -4.103 -20.602 15.452 1.00 97.62 99 LYS A CA 1
ATOM 784 C C . LYS A 1 99 ? -4.553 -19.432 16.321 1.00 97.62 99 LYS A C 1
ATOM 786 O O . LYS A 1 99 ? -4.623 -19.580 17.535 1.00 97.62 99 LYS A O 1
ATOM 791 N N . VAL A 1 100 ? -4.880 -18.279 15.730 1.00 94.81 100 VAL A N 1
ATOM 792 C CA . VAL A 1 100 ? -5.457 -17.155 16.489 1.00 94.81 100 VAL A CA 1
ATOM 793 C C . VAL A 1 100 ? -6.746 -17.595 17.172 1.00 94.81 100 VAL A C 1
ATOM 795 O O . VAL A 1 100 ? -6.912 -17.342 18.362 1.00 94.81 100 VAL A O 1
ATOM 798 N N . GLN A 1 101 ? -7.630 -18.282 16.446 1.00 92.62 101 GLN A N 1
ATOM 799 C CA . GLN A 1 101 ? -8.887 -18.772 17.001 1.00 92.62 101 GLN A CA 1
ATOM 800 C C . GLN A 1 101 ? -8.659 -19.771 18.146 1.00 92.62 101 GLN A C 1
ATOM 802 O O . GLN A 1 101 ? -9.313 -19.662 19.179 1.00 92.62 101 GLN A O 1
ATOM 807 N N . GLU A 1 102 ? -7.694 -20.687 18.014 1.00 96.81 102 GLU A N 1
ATOM 808 C CA . GLU A 1 102 ? -7.315 -21.615 19.090 1.00 96.81 102 GLU A CA 1
ATOM 809 C C . GLU A 1 102 ? -6.831 -20.885 20.351 1.00 96.81 102 GLU A C 1
ATOM 811 O O . GLU A 1 102 ? -7.242 -21.228 21.459 1.00 96.81 102 GLU A O 1
ATOM 816 N N . GLU A 1 103 ? -5.981 -19.865 20.208 1.00 95.31 103 GLU A N 1
ATOM 817 C CA . GLU A 1 103 ? -5.489 -19.074 21.344 1.00 95.31 103 GLU A CA 1
ATOM 818 C C . GLU A 1 103 ? -6.605 -18.237 21.989 1.00 95.31 103 GLU A C 1
ATOM 820 O O . GLU A 1 103 ? -6.669 -18.126 23.214 1.00 95.31 103 GLU A O 1
ATOM 825 N N . VAL A 1 104 ? -7.535 -17.703 21.191 1.00 89.50 104 VAL A N 1
ATOM 826 C CA . VAL A 1 104 ? -8.726 -16.996 21.690 1.00 89.50 104 VAL A CA 1
ATOM 827 C C . VAL A 1 104 ? -9.667 -17.950 22.429 1.00 89.50 104 VAL A C 1
ATOM 829 O O . VAL A 1 104 ? -10.202 -17.588 23.474 1.00 89.50 104 VAL A O 1
ATOM 832 N N . GLU A 1 105 ? -9.841 -19.184 21.955 1.00 91.38 105 GLU A N 1
ATOM 833 C CA . GLU A 1 105 ? -10.624 -20.197 22.668 1.00 91.38 105 GLU A CA 1
ATOM 834 C C . GLU A 1 105 ? -9.967 -20.628 23.981 1.00 91.38 105 GLU A C 1
ATOM 836 O O . GLU A 1 105 ? -10.665 -20.786 24.982 1.00 91.38 105 GLU A O 1
ATOM 841 N N . LYS A 1 106 ? -8.637 -20.793 24.017 1.00 93.75 106 LYS A N 1
ATOM 842 C CA . LYS A 1 106 ? -7.905 -21.035 25.274 1.00 93.75 106 LYS A CA 1
ATOM 843 C C . LYS A 1 106 ? -8.102 -19.879 26.250 1.00 93.75 106 LYS A C 1
ATOM 845 O O . LYS A 1 106 ? -8.357 -20.111 27.428 1.00 93.75 106 LYS A O 1
ATOM 850 N N . LEU A 1 107 ? -8.048 -18.644 25.748 1.00 90.12 107 LEU A N 1
ATOM 851 C CA . LEU A 1 107 ? -8.285 -17.440 26.536 1.00 90.12 107 LEU A CA 1
ATOM 852 C C . LEU A 1 107 ? -9.716 -17.381 27.087 1.00 90.12 107 LEU A C 1
ATOM 854 O O . LEU A 1 107 ? -9.905 -16.991 28.234 1.00 90.12 107 LEU A O 1
ATOM 858 N N . ALA A 1 108 ? -10.712 -17.786 26.296 1.00 86.00 108 ALA A N 1
ATOM 859 C CA . ALA A 1 108 ? -12.107 -17.847 26.724 1.00 86.00 108 ALA A CA 1
ATOM 860 C C . ALA A 1 108 ? -12.351 -18.947 27.769 1.00 86.00 108 ALA A C 1
ATOM 862 O O . ALA A 1 108 ? -13.134 -18.749 28.684 1.00 86.00 108 ALA A O 1
ATOM 863 N N . ARG A 1 109 ? -11.657 -20.090 27.667 1.00 88.50 109 ARG A N 1
ATOM 864 C CA . ARG A 1 109 ? -11.739 -21.189 28.650 1.00 88.50 109 ARG A CA 1
ATOM 865 C C . ARG A 1 109 ? -10.944 -20.919 29.932 1.00 88.50 109 ARG A C 1
ATOM 867 O O . ARG A 1 109 ? -11.147 -21.613 30.926 1.00 88.50 109 ARG A O 1
ATOM 874 N N . SER A 1 110 ? -10.050 -19.930 29.921 1.00 88.31 110 SER A N 1
ATOM 875 C CA . SER A 1 110 ? -9.370 -19.377 31.099 1.00 88.31 110 SER A CA 1
ATOM 876 C C . SER A 1 110 ? -10.370 -18.539 31.923 1.00 88.31 110 SER A C 1
ATOM 878 O O . SER A 1 110 ? -10.250 -17.323 32.078 1.00 88.31 110 SER A O 1
ATOM 880 N N . ASP A 1 111 ? -11.417 -19.207 32.417 1.00 57.44 111 ASP A N 1
ATOM 881 C CA . ASP A 1 111 ? -12.585 -18.614 33.087 1.00 57.44 111 ASP A CA 1
ATOM 882 C C . ASP A 1 111 ? -12.333 -18.223 34.554 1.00 57.44 111 ASP A C 1
ATOM 884 O O . ASP A 1 111 ? -13.239 -17.812 35.278 1.00 57.44 111 ASP A O 1
ATOM 888 N N . THR A 1 112 ? -11.088 -18.258 35.021 1.00 57.03 112 THR A N 1
ATOM 889 C CA . THR A 1 112 ? -10.699 -17.658 36.300 1.00 57.03 112 THR A CA 1
ATOM 890 C C . THR A 1 112 ? -10.404 -16.171 36.116 1.00 57.03 112 THR A C 1
ATOM 892 O O . THR A 1 112 ? -9.304 -15.680 36.368 1.00 57.03 112 THR A O 1
ATOM 895 N N . TRP A 1 113 ? -11.431 -15.408 35.726 1.00 57.84 113 TRP A N 1
ATOM 896 C CA . TRP A 1 113 ? -11.472 -14.004 36.139 1.00 57.84 113 TRP A CA 1
ATOM 897 C C . TRP A 1 113 ? -11.421 -14.007 37.674 1.00 57.84 113 TRP A C 1
ATOM 899 O O . TRP A 1 113 ? -12.131 -14.823 38.272 1.00 57.84 113 TRP A O 1
ATOM 909 N N . PRO A 1 114 ? -10.594 -13.187 38.354 1.00 55.19 114 PRO A N 1
ATOM 910 C CA . PRO A 1 114 ? -10.700 -13.062 39.802 1.00 55.19 114 PRO A CA 1
ATOM 911 C C . PRO A 1 114 ? -12.144 -12.656 40.066 1.00 55.19 114 PRO A C 1
ATOM 913 O O . PRO A 1 114 ? -12.538 -11.564 39.658 1.00 55.19 114 PRO A O 1
ATOM 916 N N . GLY A 1 115 ? -12.933 -13.605 40.594 1.00 52.03 115 GLY A N 1
ATOM 917 C CA . GLY A 1 115 ? -14.388 -13.532 40.591 1.00 52.03 115 GLY A CA 1
ATOM 918 C C . GLY A 1 115 ? -14.791 -12.130 40.979 1.00 52.03 115 GLY A C 1
ATOM 919 O O . GLY A 1 115 ? -14.365 -11.680 42.042 1.00 52.03 115 GLY A O 1
ATOM 920 N N . SER A 1 116 ? -15.485 -11.427 40.075 1.00 45.59 116 SER A N 1
ATOM 921 C CA . SER A 1 116 ? -15.987 -10.086 40.354 1.00 45.59 116 SER A CA 1
ATOM 922 C C . SER A 1 116 ? -16.663 -10.187 41.716 1.00 45.59 116 SER A C 1
ATOM 924 O O . SER A 1 116 ? -17.622 -10.960 41.831 1.00 45.59 116 SER A O 1
ATOM 926 N N . PRO A 1 117 ? -16.120 -9.564 42.779 1.00 51.41 117 PRO A N 1
ATOM 927 C CA . PRO A 1 117 ? -16.788 -9.594 44.057 1.00 51.41 117 PRO A CA 1
ATOM 928 C C . PRO A 1 117 ? -18.070 -8.811 43.817 1.00 51.41 117 PRO A C 1
ATOM 930 O O . PRO A 1 117 ? -18.046 -7.583 43.766 1.00 51.41 117 PRO A O 1
ATOM 933 N N . ALA A 1 118 ? -19.171 -9.533 43.600 1.00 53.00 118 ALA A N 1
ATOM 934 C CA . ALA A 1 118 ? -20.476 -8.962 43.288 1.00 53.00 118 ALA A CA 1
ATOM 935 C C . ALA A 1 118 ? -20.935 -7.957 44.365 1.00 53.00 118 ALA A C 1
ATOM 937 O O . ALA A 1 118 ? -21.805 -7.135 44.103 1.00 53.00 118 ALA A O 1
ATOM 938 N N . ASP A 1 119 ? -20.278 -7.963 45.530 1.00 52.69 119 ASP A N 1
ATOM 939 C CA . ASP A 1 119 ? -20.583 -7.126 46.684 1.00 52.69 119 ASP A CA 1
ATOM 940 C C . ASP A 1 119 ? -19.621 -5.939 46.895 1.00 52.69 119 ASP A C 1
ATOM 942 O O . ASP A 1 119 ? -19.756 -5.233 47.894 1.00 52.69 119 ASP A O 1
ATOM 946 N N . ASN A 1 120 ? -18.646 -5.683 46.006 1.00 52.56 120 ASN A N 1
ATOM 947 C CA . ASN A 1 120 ? -17.727 -4.547 46.172 1.00 52.56 120 ASN A CA 1
ATOM 948 C C . ASN A 1 120 ? -17.863 -3.500 45.046 1.00 52.56 120 ASN A C 1
ATOM 950 O O . ASN A 1 120 ? -17.120 -3.555 44.061 1.00 52.56 120 ASN A O 1
ATOM 954 N N . PRO A 1 121 ? -18.765 -2.507 45.185 1.00 55.97 121 PRO A N 1
ATOM 955 C CA . PRO A 1 121 ? -18.970 -1.459 44.180 1.00 55.97 121 PRO A CA 1
ATOM 956 C C . PRO A 1 121 ? -17.706 -0.628 43.888 1.00 55.97 121 PRO A C 1
ATOM 958 O O . PRO A 1 121 ? -17.590 -0.060 42.804 1.00 55.97 121 PRO A O 1
ATOM 961 N N . GLY A 1 122 ? -16.716 -0.614 44.791 1.00 55.16 122 GLY A N 1
ATOM 962 C CA . GLY A 1 122 ? -15.413 0.016 44.544 1.00 55.16 122 GLY A CA 1
ATOM 963 C C . GLY A 1 122 ? -14.563 -0.703 43.486 1.00 55.16 122 GLY A C 1
ATOM 964 O O . GLY A 1 122 ? -13.830 -0.052 42.746 1.00 55.16 122 GLY A O 1
ATOM 965 N N . LEU A 1 123 ? -14.700 -2.028 43.341 1.00 52.66 123 LEU A N 1
ATOM 966 C CA . LEU A 1 123 ? -13.982 -2.793 42.312 1.00 52.66 123 LEU A CA 1
ATOM 967 C C . LEU A 1 123 ? -14.585 -2.619 40.913 1.00 52.66 123 LEU A C 1
ATOM 969 O O . LEU A 1 123 ? -13.873 -2.783 39.927 1.00 52.66 123 LEU A O 1
ATOM 973 N N . HIS A 1 124 ? -15.868 -2.262 40.812 1.00 55.19 124 HIS A N 1
ATOM 974 C CA . HIS A 1 124 ? -16.505 -1.954 39.531 1.00 55.19 124 HIS A CA 1
ATOM 975 C C . HIS A 1 124 ? -15.921 -0.674 38.916 1.00 55.19 124 HIS A C 1
ATOM 977 O O . HIS A 1 124 ? -15.703 -0.618 37.708 1.00 55.19 124 HIS A O 1
ATOM 983 N N . LEU A 1 125 ? -15.602 0.325 39.749 1.00 55.38 125 LEU A N 1
ATOM 984 C CA . LEU A 1 125 ? -14.873 1.517 39.311 1.00 55.38 125 LEU A CA 1
ATOM 985 C C . LEU A 1 125 ? -13.446 1.174 38.873 1.00 55.38 125 LEU A C 1
ATOM 987 O O . LEU A 1 125 ? -13.062 1.575 37.782 1.00 55.38 125 LEU A O 1
ATOM 991 N N . CYS A 1 126 ? -12.701 0.367 39.637 1.00 56.28 126 CYS A N 1
ATOM 992 C CA . CYS A 1 126 ? -11.363 -0.060 39.211 1.00 56.28 126 CYS A CA 1
ATOM 993 C C . CYS A 1 126 ? -11.380 -0.918 37.935 1.00 56.28 126 CYS A C 1
ATOM 995 O O . CYS A 1 126 ? -10.471 -0.793 37.122 1.00 56.28 126 CYS A O 1
ATOM 997 N N . ASN A 1 127 ? -12.394 -1.763 37.718 1.00 59.53 127 ASN A N 1
ATOM 998 C CA . ASN A 1 127 ? -12.526 -2.528 36.474 1.00 59.53 127 ASN A CA 1
ATOM 999 C C . ASN A 1 127 ? -12.857 -1.631 35.277 1.00 59.53 127 ASN A C 1
ATOM 1001 O O . ASN A 1 127 ? -12.268 -1.830 34.221 1.00 59.53 127 ASN A O 1
ATOM 1005 N N . LEU A 1 128 ? -13.727 -0.626 35.431 1.00 63.72 128 LEU A N 1
ATOM 1006 C CA . LEU A 1 128 ? -13.976 0.363 34.373 1.00 63.72 128 LEU A CA 1
ATOM 1007 C C . LEU A 1 128 ? -12.743 1.217 34.085 1.00 63.72 128 LEU A C 1
ATOM 1009 O O . LEU A 1 128 ? -12.443 1.499 32.931 1.00 63.72 128 LEU A O 1
ATOM 1013 N N . GLU A 1 129 ? -12.016 1.621 35.123 1.00 62.00 129 GLU A N 1
ATOM 1014 C CA . GLU A 1 129 ? -10.798 2.413 34.985 1.00 62.00 129 GLU A CA 1
ATOM 1015 C C . GLU A 1 129 ? -9.677 1.591 34.332 1.00 62.00 129 GLU A C 1
ATOM 1017 O O . GLU A 1 129 ? -8.945 2.106 33.484 1.00 62.00 129 GLU A O 1
ATOM 1022 N N . MET A 1 130 ? -9.601 0.291 34.640 1.00 67.75 130 MET A N 1
ATOM 1023 C CA . MET A 1 130 ? -8.685 -0.658 34.007 1.00 67.75 130 MET A CA 1
ATOM 1024 C C . MET A 1 130 ? -9.088 -0.990 32.564 1.00 67.75 130 MET A C 1
ATOM 1026 O O . MET A 1 130 ? -8.227 -1.021 31.691 1.00 67.75 130 MET A O 1
ATOM 1030 N N . GLU A 1 131 ? -10.375 -1.177 32.262 1.00 71.25 131 GLU A N 1
ATOM 1031 C CA . GLU A 1 131 ? -10.854 -1.315 30.880 1.00 71.25 131 GLU A CA 1
ATOM 1032 C C . GLU A 1 131 ? -10.595 -0.050 30.066 1.00 71.25 131 GLU A C 1
ATOM 1034 O O . GLU A 1 131 ? -10.158 -0.134 28.918 1.00 71.25 131 GLU A O 1
ATOM 1039 N N . TRP A 1 132 ? -10.810 1.127 30.654 1.00 71.44 132 TRP A N 1
ATOM 1040 C CA . TRP A 1 132 ? -10.522 2.400 30.008 1.00 71.44 132 TRP A CA 1
ATOM 1041 C C . TRP A 1 132 ? -9.027 2.549 29.731 1.00 71.44 132 TRP A C 1
ATOM 1043 O O . TRP A 1 132 ? -8.636 2.845 28.602 1.00 71.44 132 TRP A O 1
ATOM 1053 N N . THR A 1 133 ? -8.166 2.273 30.715 1.00 67.19 133 THR A N 1
ATOM 1054 C CA . THR A 1 133 ? -6.709 2.318 30.512 1.00 67.19 133 THR A CA 1
ATOM 1055 C C . THR A 1 133 ? -6.227 1.264 29.524 1.00 67.19 133 THR A C 1
ATOM 1057 O O . THR A 1 133 ? -5.380 1.587 28.695 1.00 67.19 133 THR A O 1
ATOM 1060 N N . LEU A 1 134 ? -6.785 0.050 29.522 1.00 70.88 134 LEU A N 1
ATOM 1061 C CA . LEU A 1 134 ? -6.482 -0.972 28.515 1.00 70.88 134 LEU A CA 1
ATOM 1062 C C . LEU A 1 134 ? -6.958 -0.557 27.121 1.00 70.88 134 LEU A C 1
ATOM 1064 O O . LEU A 1 134 ? -6.245 -0.782 26.147 1.00 70.88 134 LEU A O 1
ATOM 1068 N N . THR A 1 135 ? -8.116 0.089 27.008 1.00 74.00 135 THR A N 1
ATOM 1069 C CA . THR A 1 135 ? -8.643 0.595 25.733 1.00 74.00 135 THR A CA 1
ATOM 1070 C C . THR A 1 135 ? -7.769 1.722 25.195 1.00 74.00 135 THR A C 1
ATOM 1072 O O . THR A 1 135 ? -7.353 1.673 24.039 1.00 74.00 135 THR A O 1
ATOM 1075 N N . VAL A 1 136 ? -7.397 2.682 26.044 1.00 68.12 136 VAL A N 1
ATOM 1076 C CA . VAL A 1 136 ? -6.485 3.781 25.698 1.00 68.12 136 VAL A CA 1
ATOM 1077 C C . VAL A 1 136 ? -5.091 3.252 25.353 1.00 68.12 136 VAL A C 1
ATOM 1079 O O . VAL A 1 136 ? -4.501 3.685 24.363 1.00 68.12 136 VAL A O 1
ATOM 1082 N N . ALA A 1 137 ? -4.566 2.289 26.114 1.00 67.31 137 ALA A N 1
ATOM 1083 C CA . ALA A 1 137 ? -3.286 1.645 25.830 1.00 67.31 137 ALA A CA 1
ATOM 1084 C C . ALA A 1 137 ? -3.330 0.862 24.514 1.00 67.31 137 ALA A C 1
ATOM 1086 O O . ALA A 1 137 ? -2.376 0.924 23.746 1.00 67.31 137 ALA A O 1
ATOM 1087 N N . ARG A 1 138 ? -4.446 0.190 24.205 1.00 74.50 138 ARG A N 1
ATOM 1088 C CA . ARG A 1 138 ? -4.663 -0.503 22.930 1.00 74.50 138 ARG A CA 1
ATOM 1089 C C . ARG A 1 138 ? -4.746 0.480 21.766 1.00 74.50 138 ARG A C 1
ATOM 1091 O O . ARG A 1 138 ? -4.130 0.237 20.737 1.00 74.50 138 ARG A O 1
ATOM 1098 N N . GLN A 1 139 ? -5.442 1.604 21.923 1.00 69.94 139 GLN A N 1
ATOM 1099 C CA . GLN A 1 139 ? -5.517 2.651 20.900 1.00 69.94 139 GLN A CA 1
ATOM 1100 C C . GLN A 1 139 ? -4.161 3.316 20.652 1.00 69.94 139 GLN A C 1
ATOM 1102 O O . GLN A 1 139 ? -3.775 3.482 19.495 1.00 69.94 139 GLN A O 1
ATOM 1107 N N . ARG A 1 140 ? -3.404 3.625 21.714 1.00 70.25 140 ARG A N 1
ATOM 1108 C CA . ARG A 1 140 ? -2.025 4.121 21.592 1.00 70.25 140 ARG A CA 1
ATOM 1109 C C . ARG A 1 140 ? -1.105 3.090 20.957 1.00 70.25 140 ARG A C 1
ATOM 1111 O O . ARG A 1 140 ? -0.438 3.417 19.992 1.00 70.25 140 ARG A O 1
ATOM 1118 N N . SER A 1 141 ? -1.140 1.841 21.416 1.00 73.69 141 SER A N 1
ATOM 1119 C CA . SER A 1 141 ? -0.367 0.736 20.840 1.00 73.69 141 SER A CA 1
ATOM 1120 C C . SER A 1 141 ? -0.654 0.554 19.351 1.00 73.69 141 SER A C 1
ATOM 1122 O O . SER A 1 141 ? 0.282 0.384 18.579 1.00 73.69 141 SER A O 1
ATOM 1124 N N . VAL A 1 142 ? -1.918 0.620 18.925 1.00 74.00 142 VAL A N 1
ATOM 1125 C CA . VAL A 1 142 ? -2.280 0.534 17.503 1.00 74.00 142 VAL A CA 1
ATOM 1126 C C . VAL A 1 142 ? -1.731 1.733 16.729 1.00 74.00 142 VAL A C 1
ATOM 1128 O O . VAL A 1 142 ? -1.169 1.536 15.653 1.00 74.00 142 VAL A O 1
ATOM 1131 N N . GLY A 1 143 ? -1.831 2.948 17.275 1.00 74.06 143 GLY A N 1
ATOM 1132 C CA . GLY A 1 143 ? -1.250 4.153 16.673 1.00 74.06 143 GLY A CA 1
ATOM 1133 C C . GLY A 1 143 ? 0.277 4.083 16.548 1.00 74.06 143 GLY A C 1
ATOM 1134 O O . GLY A 1 143 ? 0.821 4.307 15.467 1.00 74.06 143 GLY A O 1
ATOM 1135 N N . ASP A 1 144 ? 0.965 3.683 17.614 1.00 63.84 144 ASP A N 1
ATOM 1136 C CA . ASP A 1 144 ? 2.421 3.546 17.662 1.00 63.84 144 ASP A CA 1
ATOM 1137 C C . ASP A 1 144 ? 2.905 2.419 16.736 1.00 63.84 144 ASP A C 1
ATOM 1139 O O . ASP A 1 144 ? 3.870 2.596 15.994 1.00 63.84 144 ASP A O 1
ATOM 1143 N N . CYS A 1 145 ? 2.200 1.283 16.685 1.00 61.22 145 CYS A N 1
ATOM 1144 C CA . CYS A 1 145 ? 2.487 0.204 15.738 1.00 61.22 145 CYS A CA 1
ATOM 1145 C C . CYS A 1 145 ? 2.254 0.634 14.284 1.00 61.22 145 CYS A C 1
ATOM 1147 O O . CYS A 1 145 ? 3.044 0.269 13.412 1.00 61.22 145 CYS A O 1
ATOM 1149 N N . GLN A 1 146 ? 1.214 1.422 13.996 1.00 69.06 146 GLN A N 1
ATOM 1150 C CA . GLN A 1 146 ? 0.985 1.979 12.659 1.00 69.06 146 GLN A CA 1
ATOM 1151 C C . GLN A 1 146 ? 2.094 2.958 12.255 1.00 69.06 146 GLN A C 1
ATOM 1153 O O . GLN A 1 146 ? 2.578 2.898 11.123 1.00 69.06 146 GLN A O 1
ATOM 1158 N N . MET A 1 147 ? 2.544 3.814 13.176 1.00 70.56 147 MET A N 1
ATOM 1159 C CA . MET A 1 147 ? 3.665 4.731 12.950 1.00 70.56 147 MET A CA 1
ATOM 1160 C C . MET A 1 147 ? 4.984 3.984 12.742 1.00 70.56 147 MET A C 1
ATOM 1162 O O . MET A 1 147 ? 5.711 4.276 11.794 1.00 70.56 147 MET A O 1
ATOM 1166 N N . LEU A 1 148 ? 5.272 2.966 13.557 1.00 67.38 148 LEU A N 1
ATOM 1167 C CA . LEU A 1 148 ? 6.450 2.114 13.383 1.00 67.38 148 LEU A CA 1
ATOM 1168 C C . LEU A 1 148 ? 6.405 1.352 12.057 1.00 67.38 148 LEU A C 1
ATOM 1170 O O . LEU A 1 148 ? 7.420 1.267 11.375 1.00 67.38 148 LEU A O 1
ATOM 1174 N N . THR A 1 149 ? 5.236 0.863 11.641 1.00 66.56 149 THR A N 1
ATOM 1175 C CA . THR A 1 149 ? 5.072 0.161 10.359 1.00 66.56 149 THR A CA 1
ATOM 1176 C C . THR A 1 149 ? 5.286 1.107 9.177 1.00 66.56 149 THR A C 1
ATOM 1178 O O . THR A 1 149 ? 5.965 0.741 8.215 1.00 66.56 149 THR A O 1
ATOM 1181 N N . LYS A 1 150 ? 4.786 2.349 9.260 1.00 72.31 150 LYS A N 1
ATOM 1182 C CA . LYS A 1 150 ? 5.100 3.402 8.283 1.00 72.31 150 LYS A CA 1
ATOM 1183 C C . LYS A 1 150 ? 6.600 3.681 8.236 1.00 72.31 150 LYS A C 1
ATOM 1185 O O . LYS A 1 150 ? 7.174 3.636 7.156 1.00 72.31 150 LYS A O 1
ATOM 1190 N N . ASN A 1 151 ? 7.248 3.879 9.382 1.00 69.81 151 ASN A N 1
ATOM 1191 C CA . ASN A 1 151 ? 8.682 4.165 9.442 1.00 69.81 151 ASN A CA 1
ATOM 1192 C C . ASN A 1 151 ? 9.532 3.010 8.896 1.00 69.81 151 ASN A C 1
ATOM 1194 O O . ASN A 1 151 ? 10.457 3.249 8.128 1.00 69.81 151 ASN A O 1
ATOM 1198 N N . VAL A 1 152 ? 9.197 1.757 9.219 1.00 75.31 152 VAL A N 1
ATOM 1199 C CA . VAL A 1 152 ? 9.876 0.571 8.669 1.00 75.31 152 VAL A CA 1
ATOM 1200 C C . VAL A 1 152 ? 9.681 0.477 7.156 1.00 75.31 152 VAL A C 1
ATOM 1202 O O . VAL A 1 152 ? 10.639 0.184 6.443 1.00 75.31 152 VAL A O 1
ATOM 1205 N N . SER A 1 153 ? 8.481 0.778 6.651 1.00 71.88 153 SER A N 1
ATOM 1206 C CA . SER A 1 153 ? 8.209 0.805 5.207 1.00 71.88 153 SER A CA 1
ATOM 1207 C C . SER A 1 153 ? 9.009 1.904 4.503 1.00 71.88 153 SER A C 1
ATOM 1209 O O . SER A 1 153 ? 9.562 1.665 3.432 1.00 71.88 153 SER A O 1
ATOM 1211 N N . THR A 1 154 ? 9.136 3.082 5.122 1.00 80.44 154 THR A N 1
ATOM 1212 C CA . THR A 1 154 ? 9.980 4.176 4.624 1.00 80.44 154 THR A CA 1
ATOM 1213 C C . THR A 1 154 ? 11.453 3.774 4.598 1.00 80.44 154 THR A C 1
ATOM 1215 O O . THR A 1 154 ? 12.105 3.962 3.577 1.00 80.44 154 THR A O 1
ATOM 1218 N N . ILE A 1 155 ? 11.968 3.157 5.667 1.00 80.25 155 ILE A N 1
ATOM 1219 C CA . ILE A 1 155 ? 13.362 2.688 5.740 1.00 80.25 155 ILE A CA 1
ATOM 1220 C C . ILE A 1 155 ? 13.630 1.605 4.688 1.00 80.25 155 ILE A C 1
ATOM 1222 O O . ILE A 1 155 ? 14.643 1.658 3.994 1.00 80.25 155 ILE A O 1
ATOM 1226 N N . GLN A 1 156 ? 12.718 0.643 4.514 1.00 77.44 156 GLN A N 1
ATOM 1227 C CA . GLN A 1 156 ? 12.836 -0.357 3.448 1.00 77.44 156 GLN A CA 1
ATOM 1228 C C . GLN A 1 156 ? 12.765 0.278 2.057 1.00 77.44 156 GLN A C 1
ATOM 1230 O O . GLN A 1 156 ? 13.498 -0.132 1.160 1.00 77.44 156 GLN A O 1
ATOM 1235 N N . GLY A 1 157 ? 11.912 1.288 1.871 1.00 79.88 157 GLY A N 1
ATOM 1236 C CA . GLY A 1 157 ? 11.858 2.081 0.645 1.00 79.88 157 GLY A CA 1
ATOM 1237 C C . GLY A 1 157 ? 13.195 2.760 0.350 1.00 79.88 157 GLY A C 1
ATOM 1238 O O . GLY A 1 157 ? 13.719 2.615 -0.750 1.00 79.88 157 GLY A O 1
ATOM 1239 N N . GLN A 1 158 ? 13.789 3.411 1.351 1.00 83.38 158 GLN A N 1
ATOM 1240 C CA . GLN A 1 158 ? 15.098 4.060 1.245 1.00 83.38 158 GLN A CA 1
ATOM 1241 C C . GLN A 1 158 ? 16.221 3.063 0.932 1.00 83.38 158 GLN A C 1
ATOM 1243 O O . GLN A 1 158 ? 17.038 3.326 0.059 1.00 83.38 158 GLN A O 1
ATOM 1248 N N . GLN A 1 159 ? 16.233 1.886 1.565 1.00 81.75 159 GLN A N 1
ATOM 1249 C CA . GLN A 1 159 ? 17.216 0.837 1.259 1.00 81.75 159 GLN A CA 1
ATOM 1250 C C . GLN A 1 159 ? 17.087 0.306 -0.173 1.00 81.75 159 GLN A C 1
ATOM 1252 O O . GLN A 1 159 ? 18.090 0.015 -0.823 1.00 81.75 159 GLN A O 1
ATOM 1257 N N . ARG A 1 160 ? 15.855 0.172 -0.681 1.00 81.56 160 ARG A N 1
ATOM 1258 C CA . ARG A 1 160 ? 15.623 -0.233 -2.073 1.00 81.56 160 ARG A CA 1
ATOM 1259 C C . ARG A 1 160 ? 16.070 0.842 -3.059 1.00 81.56 160 ARG A C 1
ATOM 1261 O O . ARG A 1 160 ? 16.618 0.476 -4.091 1.00 81.56 160 ARG A O 1
ATOM 1268 N N . LEU A 1 161 ? 15.850 2.119 -2.744 1.00 81.06 161 LEU A N 1
ATOM 1269 C CA . LEU A 1 161 ? 16.328 3.237 -3.560 1.00 81.06 161 LEU A CA 1
ATOM 1270 C C . LEU A 1 161 ? 17.857 3.266 -3.618 1.00 81.06 161 LEU A C 1
ATOM 1272 O O . LEU A 1 161 ? 18.393 3.248 -4.7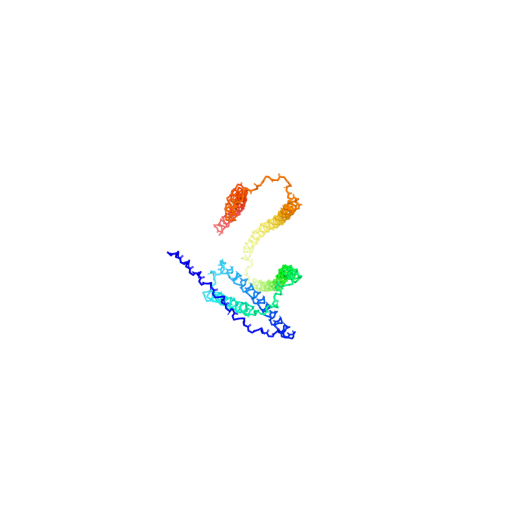17 1.00 81.06 161 LEU A O 1
ATOM 1276 N N . ALA A 1 162 ? 18.540 3.151 -2.476 1.00 86.31 162 ALA A N 1
ATOM 1277 C CA . ALA A 1 162 ? 20.004 3.089 -2.434 1.00 86.31 162 ALA A CA 1
ATOM 1278 C C . ALA A 1 162 ? 20.570 1.926 -3.276 1.00 86.31 162 ALA A C 1
ATOM 1280 O O . ALA A 1 162 ? 21.522 2.094 -4.025 1.00 86.31 162 ALA A O 1
ATOM 1281 N N . ASN A 1 163 ? 19.939 0.746 -3.232 1.00 87.81 163 ASN A N 1
ATOM 1282 C CA . ASN A 1 163 ? 20.353 -0.386 -4.069 1.00 87.81 163 ASN A CA 1
ATOM 1283 C C . ASN A 1 163 ? 20.150 -0.115 -5.574 1.00 87.81 163 ASN A C 1
ATOM 1285 O O . ASN A 1 163 ? 20.963 -0.527 -6.398 1.00 87.81 163 ASN A O 1
ATOM 1289 N N . ILE A 1 164 ? 19.057 0.559 -5.946 1.00 85.06 164 ILE A N 1
ATOM 1290 C CA . ILE A 1 164 ? 18.810 0.946 -7.341 1.00 85.06 164 ILE A CA 1
ATOM 1291 C C . ILE A 1 164 ? 19.848 1.976 -7.799 1.00 85.06 164 ILE A C 1
ATOM 1293 O O . ILE A 1 164 ? 20.353 1.839 -8.909 1.00 85.06 164 ILE A O 1
ATOM 1297 N N . GLU A 1 165 ? 20.198 2.944 -6.952 1.00 86.50 165 GLU A N 1
ATOM 1298 C CA . GLU A 1 165 ? 21.252 3.931 -7.218 1.00 86.50 165 GLU A CA 1
ATOM 1299 C C . GLU A 1 165 ? 22.606 3.248 -7.455 1.00 86.50 165 GLU A C 1
ATOM 1301 O O . GLU A 1 165 ? 23.222 3.475 -8.494 1.00 86.50 165 GLU A O 1
ATOM 1306 N N . ASP A 1 166 ? 23.020 2.319 -6.586 1.00 91.00 166 ASP A N 1
ATOM 1307 C CA . ASP A 1 166 ? 24.267 1.559 -6.765 1.00 91.00 166 ASP A CA 1
ATOM 1308 C C . ASP A 1 166 ? 24.288 0.779 -8.093 1.00 91.00 166 ASP A C 1
ATOM 1310 O O . ASP A 1 166 ? 25.309 0.706 -8.783 1.00 91.00 166 ASP A O 1
ATOM 1314 N N . ARG A 1 167 ? 23.147 0.195 -8.483 1.00 88.31 167 ARG A N 1
ATOM 1315 C CA . ARG A 1 167 ? 23.013 -0.533 -9.755 1.00 88.31 167 ARG A CA 1
ATOM 1316 C C . ARG A 1 167 ? 23.030 0.389 -10.970 1.00 88.31 167 ARG A C 1
ATOM 1318 O O . ARG A 1 167 ? 23.545 -0.026 -12.004 1.00 88.31 167 ARG A O 1
ATOM 1325 N N . LEU A 1 168 ? 22.465 1.591 -10.864 1.00 85.00 168 LEU A N 1
ATOM 1326 C CA . LEU A 1 168 ? 22.527 2.601 -11.921 1.00 85.00 168 LEU A CA 1
ATOM 1327 C C . LEU A 1 168 ? 23.965 3.065 -12.130 1.00 85.00 168 LEU A C 1
ATOM 1329 O O . LEU A 1 168 ? 24.430 3.050 -13.262 1.00 85.00 168 LEU A O 1
ATOM 1333 N N . VAL A 1 169 ? 24.700 3.342 -11.050 1.00 91.31 169 VAL A N 1
ATOM 1334 C CA . VAL A 1 169 ? 26.123 3.707 -11.126 1.00 91.31 169 VAL A CA 1
ATOM 1335 C C . VAL A 1 169 ? 26.952 2.590 -11.767 1.00 91.31 169 VAL A C 1
ATOM 1337 O O . VAL A 1 169 ? 27.806 2.851 -12.612 1.00 91.31 169 VAL A O 1
ATOM 1340 N N . ALA A 1 170 ? 26.703 1.327 -11.406 1.00 89.00 170 ALA A N 1
ATOM 1341 C CA . ALA A 1 170 ? 27.375 0.195 -12.047 1.00 89.00 170 ALA A CA 1
ATOM 1342 C C . ALA A 1 170 ? 27.062 0.119 -13.553 1.00 89.00 170 ALA A C 1
ATOM 1344 O O . ALA A 1 170 ? 27.972 -0.034 -14.362 1.00 89.00 170 ALA A O 1
ATOM 1345 N N . PHE A 1 171 ? 25.793 0.288 -13.929 1.00 90.38 171 PHE A N 1
ATOM 1346 C CA . PHE A 1 171 ? 25.366 0.272 -15.326 1.00 90.38 171 PHE A CA 1
ATOM 1347 C C . PHE A 1 171 ? 25.947 1.440 -16.141 1.00 90.38 171 PHE A C 1
ATOM 1349 O O . PHE A 1 171 ? 26.361 1.246 -17.281 1.00 90.38 171 PHE A O 1
ATOM 1356 N N . GLU A 1 172 ? 26.022 2.640 -15.564 1.00 89.62 172 GLU A N 1
ATOM 1357 C CA . GLU A 1 172 ? 26.665 3.803 -16.187 1.00 89.62 172 GLU A CA 1
ATOM 1358 C C . GLU A 1 172 ? 28.158 3.557 -16.439 1.00 89.62 172 GLU A C 1
ATOM 1360 O O . GLU A 1 172 ? 28.663 3.872 -17.518 1.00 89.62 172 GLU A O 1
ATOM 1365 N N . ASN A 1 173 ? 28.858 2.932 -15.487 1.00 92.19 173 ASN A N 1
ATOM 1366 C CA . ASN A 1 173 ? 30.260 2.550 -15.665 1.00 92.19 173 ASN A CA 1
ATOM 1367 C C . ASN A 1 173 ? 30.438 1.500 -16.774 1.00 92.19 173 ASN A C 1
ATOM 1369 O O . ASN A 1 173 ? 31.360 1.620 -17.586 1.00 92.19 173 ASN A O 1
ATOM 1373 N N . ASP A 1 174 ? 29.551 0.506 -16.851 1.00 92.94 174 ASP A N 1
ATOM 1374 C CA . ASP A 1 174 ? 29.569 -0.506 -17.914 1.00 92.94 174 ASP A CA 1
ATOM 1375 C C . ASP A 1 174 ? 29.319 0.126 -19.294 1.00 92.94 174 ASP A C 1
ATOM 1377 O O . ASP A 1 174 ? 30.036 -0.164 -20.251 1.00 92.94 174 ASP A O 1
ATOM 1381 N N . MET A 1 175 ? 28.352 1.044 -19.398 1.00 88.69 175 MET A N 1
ATOM 1382 C CA . MET A 1 175 ? 28.065 1.786 -20.632 1.00 88.69 175 MET A CA 1
ATOM 1383 C C . MET A 1 175 ? 29.230 2.683 -21.059 1.00 88.69 175 MET A C 1
ATOM 1385 O O . MET A 1 175 ? 29.566 2.740 -22.243 1.00 88.69 175 MET A O 1
ATOM 1389 N N . SER A 1 176 ? 29.871 3.363 -20.107 1.00 93.25 176 SER A N 1
ATOM 1390 C CA . SER A 1 176 ? 31.061 4.179 -20.364 1.00 93.25 176 SER A CA 1
ATOM 1391 C C . SER A 1 176 ? 32.221 3.319 -20.875 1.00 93.25 176 SER A C 1
ATOM 1393 O O . SER A 1 176 ? 32.874 3.661 -21.860 1.00 93.25 176 SER A O 1
ATOM 1395 N N . THR A 1 177 ? 32.424 2.144 -20.273 1.00 93.69 177 THR A N 1
ATOM 1396 C CA . THR A 1 177 ? 33.442 1.176 -20.706 1.00 93.69 177 THR A CA 1
ATOM 1397 C C . THR A 1 177 ? 33.160 0.671 -22.119 1.00 93.69 177 THR A C 1
ATOM 1399 O O . THR A 1 177 ? 34.039 0.731 -22.973 1.00 93.69 177 THR A O 1
ATOM 1402 N N . LEU A 1 178 ? 31.916 0.272 -22.400 1.00 93.12 178 LEU A N 1
ATOM 1403 C CA . LEU A 1 178 ? 31.499 -0.179 -23.728 1.00 93.12 178 LEU A CA 1
ATOM 1404 C C . LEU A 1 178 ? 31.688 0.908 -24.794 1.00 93.12 178 LEU A C 1
ATOM 1406 O O . LEU A 1 178 ? 32.123 0.609 -25.901 1.00 93.12 178 LEU A O 1
ATOM 1410 N N . THR A 1 179 ? 31.374 2.162 -24.463 1.00 92.81 179 THR A N 1
ATOM 1411 C CA . THR A 1 179 ? 31.554 3.301 -25.377 1.00 92.81 179 THR A CA 1
ATOM 1412 C C . THR A 1 179 ? 33.030 3.481 -25.723 1.00 92.81 179 THR A C 1
ATOM 1414 O O . THR A 1 179 ? 33.378 3.537 -26.898 1.00 92.81 179 THR A O 1
ATOM 1417 N N . ASN A 1 180 ? 33.911 3.457 -24.717 1.00 93.00 180 ASN A N 1
ATOM 1418 C CA . ASN A 1 180 ? 35.355 3.541 -24.936 1.00 93.00 180 ASN A CA 1
ATOM 1419 C C . ASN A 1 180 ? 35.886 2.359 -25.765 1.00 93.00 180 ASN A C 1
ATOM 1421 O O . ASN A 1 180 ? 36.745 2.547 -26.624 1.00 93.00 180 ASN A O 1
ATOM 1425 N N . ASP A 1 181 ? 35.386 1.143 -25.534 1.00 92.88 181 ASP A N 1
ATOM 1426 C CA . ASP A 1 181 ? 35.784 -0.043 -26.300 1.00 92.88 181 ASP A CA 1
ATOM 1427 C C . ASP A 1 181 ? 35.366 0.062 -27.773 1.00 92.88 181 ASP A C 1
ATOM 1429 O O . ASP A 1 181 ? 36.148 -0.270 -28.666 1.00 92.88 181 ASP A O 1
ATOM 1433 N N . VAL A 1 182 ? 34.153 0.559 -28.035 1.00 92.25 182 VAL A N 1
ATOM 1434 C CA . VAL A 1 182 ? 33.650 0.803 -29.393 1.00 92.25 182 VAL A CA 1
ATOM 1435 C C . VAL A 1 182 ? 34.471 1.882 -30.094 1.00 92.25 182 VAL A C 1
ATOM 1437 O O . VAL A 1 182 ? 34.863 1.676 -31.243 1.00 92.25 182 VAL A O 1
ATOM 1440 N N . ASP A 1 183 ? 34.782 2.986 -29.413 1.00 92.38 183 ASP A N 1
ATOM 1441 C CA . ASP A 1 183 ? 35.609 4.064 -29.963 1.00 92.38 183 ASP A CA 1
ATOM 1442 C C . ASP A 1 183 ? 37.027 3.577 -30.288 1.00 92.38 183 ASP A C 1
ATOM 1444 O O . ASP A 1 183 ? 37.562 3.878 -31.358 1.00 92.38 183 ASP A 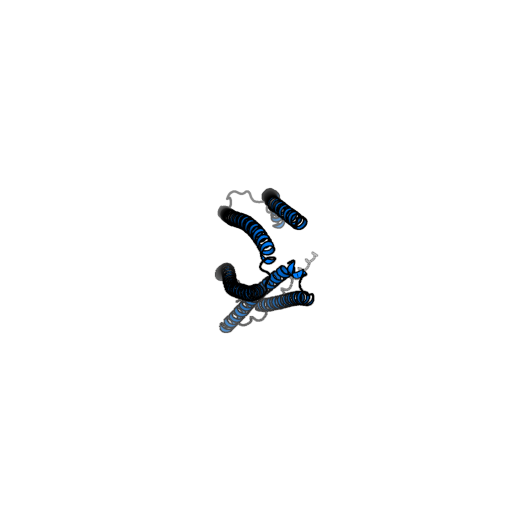O 1
ATOM 1448 N N . ASN A 1 184 ? 37.617 2.758 -29.414 1.00 93.38 184 ASN A N 1
ATOM 1449 C CA . ASN A 1 184 ? 38.930 2.160 -29.644 1.00 93.38 184 ASN A CA 1
ATOM 1450 C C . ASN A 1 184 ? 38.922 1.172 -30.827 1.00 93.38 184 ASN A C 1
ATOM 1452 O O . ASN A 1 184 ? 39.833 1.216 -31.657 1.00 93.38 184 ASN A O 1
ATOM 1456 N N . ASP A 1 185 ? 37.910 0.300 -30.946 1.00 93.50 185 ASP A N 1
ATOM 1457 C CA . ASP A 1 185 ? 37.790 -0.641 -32.076 1.00 93.50 185 ASP A CA 1
ATOM 1458 C C . ASP A 1 185 ? 37.548 0.099 -33.401 1.00 93.50 185 ASP A C 1
ATOM 1460 O O . ASP A 1 185 ? 38.170 -0.215 -34.419 1.00 93.50 185 ASP A O 1
ATOM 1464 N N . LEU A 1 186 ? 36.691 1.125 -33.400 1.00 92.44 186 LEU A N 1
ATOM 1465 C CA . LEU A 1 186 ? 36.471 1.986 -34.565 1.00 92.44 186 LEU A CA 1
ATOM 1466 C C . LEU A 1 186 ? 37.748 2.718 -34.971 1.00 92.44 186 LEU A C 1
ATOM 1468 O O . LEU A 1 186 ? 38.089 2.710 -36.155 1.00 92.44 186 LEU A O 1
ATOM 1472 N N . GLY A 1 187 ? 38.470 3.293 -34.007 1.00 92.56 187 GLY A N 1
ATOM 1473 C CA . GLY A 1 187 ? 39.757 3.944 -34.235 1.00 92.56 187 GLY A CA 1
ATOM 1474 C C . GLY A 1 187 ? 40.763 3.000 -34.891 1.00 92.56 187 GLY A C 1
ATOM 1475 O O . GLY A 1 187 ? 41.300 3.318 -35.951 1.00 92.56 187 GLY A O 1
ATOM 1476 N N . ALA A 1 188 ? 40.934 1.796 -34.340 1.00 91.81 188 ALA A N 1
ATOM 1477 C CA . ALA A 1 188 ? 41.850 0.791 -34.879 1.00 91.81 188 ALA A CA 1
ATOM 1478 C C . ALA A 1 188 ? 41.461 0.327 -36.296 1.00 91.81 188 ALA A C 1
ATOM 1480 O O . ALA A 1 188 ? 42.320 0.162 -37.165 1.00 91.81 188 ALA A O 1
ATOM 1481 N N . ARG A 1 189 ? 40.161 0.137 -36.563 1.00 90.75 189 ARG A N 1
ATOM 1482 C CA . ARG A 1 189 ? 39.668 -0.236 -37.901 1.00 90.75 189 ARG A CA 1
ATOM 1483 C C . ARG A 1 189 ? 39.866 0.875 -38.921 1.00 90.75 189 ARG A C 1
ATOM 1485 O O . ARG A 1 189 ? 40.201 0.581 -40.070 1.00 90.75 189 ARG A O 1
ATOM 1492 N N . LEU A 1 190 ? 39.626 2.125 -38.529 1.00 89.19 190 LEU A N 1
ATOM 1493 C CA . LEU A 1 190 ? 39.849 3.281 -39.391 1.00 89.19 190 LEU A CA 1
ATOM 1494 C C . LEU A 1 190 ? 41.332 3.433 -39.708 1.00 89.19 190 LEU A C 1
ATOM 1496 O O . LEU A 1 190 ? 41.661 3.593 -40.876 1.00 89.19 190 LEU A O 1
ATOM 1500 N N . GLU A 1 191 ? 42.214 3.308 -38.717 1.00 91.81 191 GLU A N 1
ATOM 1501 C CA . GLU A 1 191 ? 43.663 3.407 -38.908 1.00 91.81 191 GLU A CA 1
ATOM 1502 C C . GLU A 1 191 ? 44.187 2.312 -39.849 1.00 91.81 191 GLU A C 1
ATOM 1504 O O . GLU A 1 191 ? 44.877 2.617 -40.821 1.00 91.81 191 GLU A O 1
ATOM 1509 N N . TYR A 1 192 ? 43.757 1.058 -39.657 1.00 88.06 192 TYR A N 1
ATOM 1510 C CA . TYR A 1 192 ? 44.092 -0.047 -40.564 1.00 88.06 192 TYR A CA 1
ATOM 1511 C C . TYR A 1 192 ? 43.614 0.207 -41.998 1.00 88.06 192 TYR A C 1
ATOM 1513 O O . TYR A 1 192 ? 44.356 0.006 -42.959 1.00 88.06 192 TYR A O 1
ATOM 1521 N N . ARG A 1 193 ? 42.369 0.671 -42.159 1.00 83.56 193 ARG A N 1
ATOM 1522 C CA . ARG A 1 193 ? 41.787 0.918 -43.482 1.00 83.56 193 ARG A CA 1
ATOM 1523 C C . ARG A 1 193 ? 42.392 2.140 -44.163 1.00 83.56 193 ARG A C 1
ATOM 1525 O O . ARG A 1 193 ? 42.485 2.164 -45.386 1.00 83.56 193 ARG A O 1
ATOM 1532 N N . LEU A 1 194 ? 42.807 3.141 -43.390 1.00 82.50 194 LEU A N 1
ATOM 1533 C CA . LEU A 1 194 ? 43.538 4.297 -43.892 1.00 82.50 194 LEU A CA 1
ATOM 1534 C C . LEU A 1 194 ? 44.911 3.865 -44.423 1.00 82.50 194 LEU A C 1
ATOM 1536 O O . LEU A 1 194 ? 45.277 4.265 -45.522 1.00 82.50 194 LEU A O 1
ATOM 1540 N N . ASP A 1 195 ? 45.626 2.997 -43.703 1.00 81.12 195 ASP A N 1
ATOM 1541 C CA . ASP A 1 195 ? 46.929 2.457 -44.118 1.00 81.12 195 ASP A CA 1
ATOM 1542 C C . ASP A 1 195 ? 46.811 1.532 -45.353 1.00 81.12 195 ASP A C 1
ATOM 1544 O O . ASP A 1 195 ? 47.627 1.584 -46.280 1.00 81.12 195 ASP A O 1
ATOM 1548 N N . GLU A 1 196 ? 45.725 0.752 -45.435 1.00 77.56 196 GLU A N 1
ATOM 1549 C CA . GLU A 1 196 ? 45.364 -0.061 -46.607 1.00 77.56 196 GLU A CA 1
ATOM 1550 C C . GLU A 1 196 ? 45.061 0.811 -47.840 1.00 77.56 196 GLU A C 1
ATOM 1552 O O . GLU A 1 196 ? 45.582 0.561 -48.931 1.00 77.56 196 GLU A O 1
ATOM 1557 N N . LEU A 1 197 ? 44.277 1.881 -47.668 1.00 70.12 197 LEU A N 1
ATOM 1558 C CA . LEU A 1 197 ? 43.956 2.833 -48.736 1.00 70.12 197 LEU A CA 1
ATOM 1559 C C . LEU A 1 197 ? 45.167 3.674 -49.160 1.00 70.12 197 LEU A C 1
ATOM 1561 O O . LEU A 1 197 ? 45.297 3.992 -50.340 1.00 70.12 197 LEU A O 1
ATOM 1565 N N . LEU A 1 198 ? 46.078 3.999 -48.240 1.00 69.00 198 LEU A N 1
ATOM 1566 C CA . LEU A 1 198 ? 47.337 4.680 -48.553 1.00 69.00 198 LEU A CA 1
ATOM 1567 C C . LEU A 1 198 ? 48.324 3.762 -49.299 1.00 69.00 198 LEU A C 1
ATOM 1569 O O . LEU A 1 198 ? 49.096 4.245 -50.129 1.00 69.00 198 LEU A O 1
ATOM 1573 N N . SER A 1 199 ? 48.271 2.443 -49.071 1.00 69.50 199 SER A N 1
ATOM 1574 C CA . SER A 1 199 ? 49.058 1.445 -49.817 1.00 69.50 199 SER A CA 1
ATOM 1575 C C . SER A 1 199 ? 48.517 1.145 -51.218 1.00 69.50 199 SER A C 1
ATOM 1577 O O . SER A 1 199 ? 49.267 0.699 -52.094 1.00 69.50 199 SER A O 1
ATOM 1579 N N . GLN A 1 200 ? 47.230 1.384 -51.472 1.00 52.09 200 GLN A N 1
ATOM 1580 C CA . GLN A 1 200 ? 46.584 1.035 -52.732 1.00 52.09 200 GLN A CA 1
ATOM 1581 C C . GLN A 1 200 ? 46.337 2.287 -53.578 1.00 52.09 200 GLN A C 1
ATOM 1583 O O . GLN A 1 200 ? 45.560 3.165 -53.231 1.00 52.09 200 GLN A O 1
ATOM 1588 N N . LYS A 1 201 ? 47.014 2.367 -54.729 1.00 52.53 201 LYS A N 1
ATOM 1589 C CA . LYS A 1 201 ? 46.948 3.462 -55.712 1.00 52.53 201 LYS A CA 1
ATOM 1590 C C . LYS A 1 201 ? 45.511 3.664 -56.255 1.00 52.53 201 LYS A C 1
ATOM 1592 O O . LYS A 1 201 ? 45.203 3.209 -57.351 1.00 52.53 201 LYS A O 1
ATOM 1597 N N . MET A 1 202 ? 44.648 4.336 -55.490 1.00 51.88 202 MET A N 1
ATOM 1598 C CA . MET A 1 202 ? 43.272 4.748 -55.827 1.00 51.88 202 MET A CA 1
ATOM 1599 C C . MET A 1 202 ? 43.027 6.214 -55.427 1.00 51.88 202 MET A C 1
ATOM 1601 O O . MET A 1 202 ? 42.011 6.555 -54.836 1.00 51.88 202 MET A O 1
ATOM 1605 N N . VAL A 1 203 ? 43.973 7.102 -55.732 1.00 55.12 203 VAL A N 1
ATOM 1606 C CA . VAL A 1 203 ? 43.886 8.519 -55.331 1.00 55.12 203 VAL A CA 1
ATOM 1607 C C . VAL A 1 203 ? 42.746 9.267 -56.047 1.00 55.12 203 VAL A C 1
ATOM 1609 O O . VAL A 1 203 ? 42.222 10.225 -55.492 1.00 55.12 203 VAL A O 1
ATOM 1612 N N . ASP A 1 204 ? 42.267 8.779 -57.196 1.00 54.25 204 ASP A N 1
ATOM 1613 C CA . ASP A 1 204 ? 41.246 9.495 -57.979 1.00 54.25 204 ASP A CA 1
ATOM 1614 C C . ASP A 1 204 ? 39.796 9.023 -57.706 1.00 54.25 204 ASP A C 1
ATOM 1616 O O . ASP A 1 204 ? 38.872 9.822 -57.789 1.00 54.25 204 ASP A O 1
ATOM 1620 N N . ASP A 1 205 ? 39.575 7.761 -57.304 1.00 56.34 205 ASP A N 1
ATOM 1621 C CA . ASP A 1 205 ? 38.232 7.214 -56.978 1.00 56.34 205 ASP A CA 1
ATOM 1622 C C . ASP A 1 205 ? 37.820 7.492 -55.516 1.00 56.34 205 ASP A C 1
ATOM 1624 O O . ASP A 1 205 ? 36.648 7.420 -55.144 1.00 56.34 205 ASP A O 1
ATOM 1628 N N . VAL A 1 206 ? 38.801 7.811 -54.663 1.00 61.22 206 VAL A N 1
ATOM 1629 C CA . VAL A 1 206 ? 38.575 8.194 -53.264 1.00 61.22 206 VAL A CA 1
ATOM 1630 C C . VAL A 1 206 ? 38.077 9.635 -53.164 1.00 61.22 206 VAL A C 1
ATOM 1632 O O . VAL A 1 206 ? 37.263 9.895 -52.290 1.00 61.22 206 VAL A O 1
ATOM 1635 N N . GLY A 1 207 ? 38.470 10.536 -54.074 1.00 64.50 207 GLY A N 1
ATOM 1636 C CA . GLY A 1 207 ? 38.013 11.933 -54.077 1.00 64.50 207 GLY A CA 1
ATOM 1637 C C . GLY A 1 207 ? 36.491 12.064 -54.202 1.00 64.50 207 GLY A C 1
ATOM 1638 O O . GLY A 1 207 ? 35.855 12.643 -53.330 1.00 64.50 207 GLY A O 1
ATOM 1639 N N . GLU A 1 208 ? 35.882 11.418 -55.204 1.00 65.81 208 GLU A N 1
ATOM 1640 C CA . GLU A 1 208 ? 34.416 11.447 -55.378 1.00 65.81 208 GLU A CA 1
ATOM 1641 C C . GLU A 1 208 ? 33.661 10.773 -54.220 1.00 65.81 208 GLU A C 1
ATOM 1643 O O . GLU A 1 208 ? 32.576 11.211 -53.826 1.00 65.81 208 GLU A O 1
ATOM 1648 N N . LYS A 1 209 ? 34.218 9.701 -53.643 1.00 74.81 209 LYS A N 1
ATOM 1649 C CA . LYS A 1 209 ? 33.609 9.037 -52.480 1.00 74.81 209 LYS A CA 1
ATOM 1650 C C . LYS A 1 209 ? 33.758 9.862 -51.205 1.00 74.81 209 LYS A C 1
ATOM 1652 O O . LYS A 1 209 ? 32.864 9.799 -50.365 1.00 74.81 209 LYS A O 1
ATOM 1657 N N . LEU A 1 210 ? 34.847 10.616 -51.064 1.00 74.56 210 LEU A N 1
ATOM 1658 C CA . LEU A 1 210 ? 35.092 11.498 -49.929 1.00 74.56 210 LEU A CA 1
ATOM 1659 C C . LEU A 1 210 ? 34.114 12.675 -49.950 1.00 74.56 210 LEU A C 1
ATOM 1661 O O . LEU A 1 210 ? 33.452 12.893 -48.942 1.00 74.56 210 LEU A O 1
ATOM 1665 N N . ASP A 1 211 ? 33.906 13.307 -51.109 1.00 75.19 211 ASP A N 1
ATOM 1666 C CA . ASP A 1 211 ? 32.909 14.375 -51.281 1.00 75.19 211 ASP A CA 1
ATOM 1667 C C . ASP A 1 211 ? 31.490 13.876 -50.940 1.00 75.19 211 ASP A C 1
ATOM 1669 O O . ASP A 1 211 ? 30.708 14.546 -50.260 1.00 75.19 211 ASP A O 1
ATOM 1673 N N . GLY A 1 212 ? 31.152 12.649 -51.356 1.00 79.94 212 GLY A N 1
ATOM 1674 C CA . GLY A 1 212 ? 29.867 12.025 -51.030 1.00 79.94 212 GLY A CA 1
ATOM 1675 C C . GLY A 1 212 ? 29.704 11.659 -49.548 1.00 79.94 212 GLY A C 1
ATOM 1676 O O . GLY A 1 212 ? 28.581 11.644 -49.038 1.00 79.94 212 GLY A O 1
ATOM 1677 N N . VAL A 1 213 ? 30.796 11.348 -48.846 1.00 78.19 213 VAL A N 1
ATOM 1678 C CA . VAL A 1 213 ? 30.789 11.107 -47.395 1.00 78.19 213 VAL A CA 1
ATOM 1679 C C . VAL A 1 213 ? 30.711 12.425 -46.633 1.00 78.19 213 VAL A C 1
ATOM 1681 O O . VAL A 1 213 ? 29.937 12.501 -45.685 1.00 78.19 213 VAL A O 1
ATOM 1684 N N . GLU A 1 214 ? 31.422 13.463 -47.069 1.00 83.50 214 GLU A N 1
ATOM 1685 C CA . GLU A 1 214 ? 31.383 14.801 -46.472 1.00 83.50 214 GLU A CA 1
ATOM 1686 C C . GLU A 1 214 ? 29.972 15.396 -46.563 1.00 83.50 214 GLU A C 1
ATOM 1688 O O . GLU A 1 214 ? 29.413 15.827 -45.558 1.00 83.50 214 GLU A O 1
ATOM 1693 N N . GLN A 1 215 ? 29.307 15.259 -47.714 1.00 84.62 215 GLN A N 1
ATOM 1694 C CA . GLN A 1 215 ? 27.916 15.691 -47.863 1.00 84.62 215 GLN A CA 1
ATOM 1695 C C . GLN A 1 215 ? 26.944 14.914 -46.955 1.00 84.62 215 GLN A C 1
ATOM 1697 O O . GLN A 1 215 ? 25.989 15.486 -46.425 1.00 84.62 215 GLN A O 1
ATOM 1702 N N . LYS A 1 216 ? 27.160 13.606 -46.761 1.00 84.31 216 LYS A N 1
ATOM 1703 C CA . LYS A 1 216 ? 26.353 12.797 -45.830 1.00 84.31 216 LYS A CA 1
ATOM 1704 C C . LYS A 1 216 ? 26.636 13.149 -44.373 1.00 84.31 216 LYS A C 1
ATOM 1706 O O . LYS A 1 216 ? 25.709 13.120 -43.569 1.00 84.31 216 LYS A O 1
ATOM 1711 N N . LEU A 1 217 ? 27.882 13.484 -44.046 1.00 83.00 217 LEU A N 1
ATOM 1712 C CA . LEU A 1 217 ? 28.286 13.934 -42.720 1.00 83.00 217 LEU A CA 1
ATOM 1713 C C . LEU A 1 217 ? 27.633 15.280 -42.388 1.00 83.00 217 LEU A C 1
ATOM 1715 O O . LEU A 1 217 ? 27.094 15.430 -41.299 1.00 83.00 217 LEU A O 1
ATOM 1719 N N . ASP A 1 218 ? 27.584 16.208 -43.345 1.00 88.81 218 ASP A N 1
ATOM 1720 C CA . ASP A 1 218 ? 26.895 17.494 -43.195 1.00 88.81 218 ASP A CA 1
ATOM 1721 C C . ASP A 1 218 ? 25.385 17.336 -42.983 1.00 88.81 218 ASP A C 1
ATOM 1723 O O . ASP A 1 218 ? 24.786 18.062 -42.188 1.00 88.81 218 ASP A O 1
ATOM 1727 N N . LEU A 1 219 ? 24.748 16.396 -43.691 1.00 85.94 219 LEU A N 1
ATOM 1728 C CA . LEU A 1 219 ? 23.331 16.083 -43.482 1.00 85.94 219 LEU A CA 1
ATOM 1729 C C . LEU A 1 219 ? 23.103 15.475 -42.095 1.00 85.94 219 LEU A C 1
ATOM 1731 O O . LEU A 1 219 ? 22.258 15.967 -41.355 1.00 85.94 219 LEU A O 1
ATOM 1735 N N . ALA A 1 220 ? 23.913 14.489 -41.705 1.00 84.00 220 ALA A N 1
ATOM 1736 C CA . ALA A 1 220 ? 23.836 13.882 -40.380 1.00 84.00 220 ALA A CA 1
ATOM 1737 C C . ALA A 1 220 ? 24.107 14.895 -39.253 1.00 84.00 220 ALA A C 1
ATOM 1739 O O . ALA A 1 220 ? 23.478 14.822 -38.202 1.00 84.00 220 ALA A O 1
ATOM 1740 N N . ALA A 1 221 ? 25.005 15.861 -39.469 1.00 86.94 221 ALA A N 1
ATOM 1741 C CA . ALA A 1 221 ? 25.277 16.936 -38.519 1.00 86.94 221 ALA A CA 1
ATOM 1742 C C . ALA A 1 221 ? 24.068 17.869 -38.343 1.00 86.94 221 ALA A C 1
ATOM 1744 O O . ALA A 1 221 ? 23.773 18.273 -37.220 1.00 86.94 221 ALA A O 1
ATOM 1745 N N . ARG A 1 222 ? 23.332 18.180 -39.422 1.00 89.75 222 ARG A N 1
ATOM 1746 C CA . ARG A 1 222 ? 22.075 18.945 -39.323 1.00 89.75 222 ARG A CA 1
ATOM 1747 C C . ARG A 1 222 ? 20.984 18.159 -38.608 1.00 89.75 222 ARG A C 1
ATOM 1749 O O . ARG A 1 222 ? 20.323 18.727 -37.746 1.00 89.75 222 ARG A O 1
ATOM 1756 N N . ASP A 1 223 ? 20.840 16.873 -38.919 1.00 87.25 223 ASP A N 1
ATOM 1757 C CA . ASP A 1 223 ? 19.863 16.004 -38.257 1.00 87.25 223 ASP A CA 1
ATOM 1758 C C . ASP A 1 223 ? 20.171 15.865 -36.755 1.00 87.25 223 ASP A C 1
ATOM 1760 O O . ASP A 1 223 ? 19.258 15.846 -35.930 1.00 87.25 223 ASP A O 1
ATOM 1764 N N . LEU A 1 224 ? 21.456 15.819 -36.378 1.00 83.62 224 LEU A N 1
ATOM 1765 C CA . LEU A 1 224 ? 21.897 15.836 -34.980 1.00 83.62 224 LEU A CA 1
ATOM 1766 C C . LEU A 1 224 ? 21.563 17.154 -34.275 1.00 83.62 224 LEU A C 1
ATOM 1768 O O . LEU A 1 224 ? 21.160 17.123 -33.113 1.00 83.62 224 LEU A O 1
ATOM 1772 N N . GLU A 1 225 ? 21.705 18.296 -34.951 1.00 88.69 225 GLU A N 1
ATOM 1773 C CA . GLU A 1 225 ? 21.337 19.589 -34.366 1.00 88.69 225 GLU A CA 1
ATOM 1774 C C . GLU A 1 225 ? 19.810 19.715 -34.202 1.00 88.69 225 GLU A C 1
ATOM 1776 O O . GLU A 1 225 ? 19.355 20.148 -33.146 1.00 88.69 225 GLU A O 1
ATOM 1781 N N . GLU A 1 226 ? 19.008 19.243 -35.168 1.00 89.12 226 GLU A N 1
ATOM 1782 C CA . GLU A 1 226 ? 17.539 19.180 -35.034 1.00 89.12 226 GLU A CA 1
ATOM 1783 C C . GLU A 1 226 ? 17.121 18.222 -33.906 1.00 89.12 226 GLU A C 1
ATOM 1785 O O . GLU A 1 226 ? 16.244 18.526 -33.096 1.00 89.12 226 GLU A O 1
ATOM 1790 N N . PHE A 1 227 ? 17.771 17.060 -33.804 1.00 84.56 227 PHE A N 1
ATOM 1791 C CA . PHE A 1 227 ? 17.518 16.115 -32.720 1.00 84.56 227 PHE A CA 1
ATOM 1792 C C . PHE A 1 227 ? 17.840 16.723 -31.353 1.00 84.56 227 PHE A C 1
ATOM 1794 O O . PHE A 1 227 ? 17.062 16.571 -30.413 1.00 84.56 227 PHE A O 1
ATOM 1801 N N . LYS A 1 228 ? 18.953 17.449 -31.242 1.00 88.25 228 LYS A N 1
ATOM 1802 C CA . LYS A 1 228 ? 19.344 18.167 -30.026 1.00 88.25 228 LYS A CA 1
ATOM 1803 C C . LYS A 1 228 ? 18.327 19.246 -29.645 1.00 88.25 228 LYS A C 1
ATOM 1805 O O . LYS A 1 228 ? 18.040 19.395 -28.459 1.00 88.25 228 LYS A O 1
ATOM 1810 N N . GLU A 1 229 ? 17.755 19.955 -30.616 1.00 90.62 229 GLU A N 1
ATOM 1811 C CA . GLU A 1 229 ? 16.688 20.933 -30.370 1.00 90.62 229 GLU A CA 1
ATOM 1812 C C . GLU A 1 229 ? 15.413 20.251 -29.842 1.00 90.62 229 GLU A C 1
ATOM 1814 O O . GLU A 1 229 ? 14.866 20.680 -28.827 1.00 90.62 229 GLU A O 1
ATOM 1819 N N . HIS A 1 230 ? 15.008 19.115 -30.424 1.00 86.31 230 HIS A N 1
ATOM 1820 C CA . HIS A 1 230 ? 13.889 18.322 -29.899 1.00 86.31 230 HIS A CA 1
ATOM 1821 C C . HIS A 1 230 ? 14.154 17.743 -28.505 1.00 86.31 230 HIS A C 1
ATOM 1823 O O . HIS A 1 230 ? 13.231 17.680 -27.698 1.00 86.31 230 HIS A O 1
ATOM 1829 N N . VAL A 1 231 ? 15.382 17.308 -28.200 1.00 81.44 231 VAL A N 1
ATOM 1830 C CA . VAL A 1 231 ? 15.741 16.834 -26.851 1.00 81.44 231 VAL A CA 1
ATOM 1831 C C . VAL A 1 231 ? 15.640 17.976 -25.843 1.00 81.44 231 VAL A C 1
ATOM 1833 O O . VAL A 1 231 ? 15.054 17.783 -24.783 1.00 81.44 231 VAL A O 1
ATOM 1836 N N . ALA A 1 232 ? 16.116 19.176 -26.188 1.00 86.56 232 ALA A N 1
ATOM 1837 C CA . ALA A 1 232 ? 15.972 20.352 -25.332 1.00 86.56 232 ALA A CA 1
ATOM 1838 C C . ALA A 1 232 ? 14.495 20.735 -25.111 1.00 86.56 232 ALA A C 1
ATOM 1840 O O . ALA A 1 232 ? 14.106 21.092 -23.998 1.00 86.56 232 ALA A O 1
ATOM 1841 N N . GLU A 1 233 ? 13.654 20.623 -26.144 1.00 87.69 233 GLU A N 1
ATOM 1842 C CA . GLU A 1 233 ? 12.209 20.837 -26.020 1.00 87.69 233 GLU A CA 1
ATOM 1843 C C . GLU A 1 233 ? 11.562 19.771 -25.117 1.00 87.69 233 GLU A C 1
ATOM 1845 O O . GLU A 1 233 ? 10.753 20.103 -24.247 1.00 87.69 233 GLU A O 1
ATOM 1850 N N . LEU A 1 234 ? 11.971 18.504 -25.246 1.00 84.56 234 LEU A N 1
ATOM 1851 C CA . LEU A 1 234 ? 11.491 17.409 -24.401 1.00 84.56 234 LEU A CA 1
ATOM 1852 C C . LEU A 1 234 ? 11.887 17.595 -22.929 1.00 84.56 234 LEU A C 1
ATOM 1854 O O . LEU A 1 234 ? 11.047 17.387 -22.054 1.00 84.56 234 LEU A O 1
ATOM 1858 N N . ASP A 1 235 ? 13.129 18.010 -22.667 1.00 79.88 235 ASP A N 1
ATOM 1859 C CA . ASP A 1 235 ? 13.632 18.309 -21.321 1.00 79.88 235 ASP A CA 1
ATOM 1860 C C . ASP A 1 235 ? 12.853 19.475 -20.700 1.00 79.88 235 ASP A C 1
ATOM 1862 O O . ASP A 1 235 ? 12.381 19.369 -19.567 1.00 79.88 235 ASP A O 1
ATOM 1866 N N . SER A 1 236 ? 12.601 20.543 -21.466 1.00 84.56 236 SER A N 1
ATOM 1867 C CA . SER A 1 236 ? 11.771 21.657 -20.988 1.00 84.56 236 SER A CA 1
ATOM 1868 C C . SER A 1 236 ? 10.333 21.222 -20.666 1.00 84.56 236 SER A C 1
ATOM 1870 O O . SER A 1 236 ? 9.767 21.617 -19.646 1.00 84.56 236 SER A O 1
ATOM 1872 N N . GLY A 1 237 ? 9.755 20.325 -21.475 1.00 84.56 237 GLY A N 1
ATOM 1873 C CA . GLY A 1 237 ? 8.441 19.741 -21.208 1.00 84.56 237 GLY A CA 1
ATOM 1874 C C . GLY A 1 237 ? 8.430 18.805 -19.994 1.00 84.56 237 GLY A C 1
ATOM 1875 O O . GLY A 1 237 ? 7.418 18.715 -19.293 1.00 84.56 237 GLY A O 1
ATOM 1876 N N . ALA A 1 238 ? 9.538 18.114 -19.716 1.00 75.06 238 ALA A N 1
ATOM 1877 C CA . ALA A 1 238 ? 9.688 17.281 -18.527 1.00 75.06 238 ALA A CA 1
ATOM 1878 C C . ALA A 1 238 ? 9.712 18.134 -17.248 1.00 75.06 238 ALA A C 1
ATOM 1880 O O . ALA A 1 238 ? 9.025 17.785 -16.282 1.00 75.06 238 ALA A O 1
ATOM 1881 N N . ASP A 1 239 ? 10.409 19.272 -17.272 1.00 82.88 239 ASP A N 1
ATOM 1882 C CA . ASP A 1 239 ? 10.422 20.242 -16.173 1.00 82.88 239 ASP A CA 1
ATOM 1883 C C . ASP A 1 239 ? 9.024 20.820 -15.909 1.00 82.88 239 ASP A C 1
ATOM 1885 O O . ASP A 1 239 ? 8.571 20.858 -14.761 1.00 82.88 239 ASP A O 1
ATOM 1889 N N . ASP A 1 240 ? 8.277 21.185 -16.955 1.00 85.75 240 ASP A N 1
ATOM 1890 C CA . ASP A 1 240 ? 6.893 21.659 -16.822 1.00 85.75 240 ASP A CA 1
ATOM 1891 C C . ASP A 1 240 ? 5.973 20.603 -16.187 1.00 85.75 240 ASP A C 1
ATOM 1893 O O . ASP A 1 240 ? 5.135 20.912 -15.330 1.00 85.75 240 ASP A O 1
ATOM 1897 N N . VAL A 1 241 ? 6.137 19.329 -16.559 1.00 78.44 241 VAL A N 1
ATOM 1898 C CA . VAL A 1 241 ? 5.382 18.222 -15.953 1.00 78.44 241 VAL A CA 1
ATOM 1899 C C . VAL A 1 241 ? 5.786 18.011 -14.495 1.00 78.44 241 VAL A C 1
ATOM 1901 O O . VAL A 1 241 ? 4.905 17.798 -13.657 1.00 78.44 241 VAL A O 1
ATOM 1904 N N . ALA A 1 242 ? 7.079 18.077 -14.174 1.00 79.00 242 ALA A N 1
ATOM 1905 C CA . ALA A 1 242 ? 7.569 17.954 -12.805 1.00 79.00 242 ALA A CA 1
ATOM 1906 C C . ALA A 1 242 ? 6.998 19.068 -11.912 1.00 79.00 242 ALA A C 1
ATOM 1908 O O . ALA A 1 242 ? 6.435 18.773 -10.852 1.00 79.00 242 ALA A O 1
ATOM 1909 N N . ASN A 1 243 ? 7.026 20.313 -12.394 1.00 86.31 243 ASN A N 1
ATOM 1910 C CA . ASN A 1 243 ? 6.443 21.471 -11.718 1.00 86.31 243 ASN A CA 1
ATOM 1911 C C . ASN A 1 243 ? 4.921 21.315 -11.530 1.00 86.31 243 ASN A C 1
ATOM 1913 O O . ASN A 1 243 ? 4.387 21.534 -10.438 1.00 86.31 243 ASN A O 1
ATOM 1917 N N . GLY A 1 244 ? 4.209 20.831 -12.552 1.00 84.44 244 GLY A N 1
ATOM 1918 C CA . GLY A 1 244 ? 2.774 20.550 -12.454 1.00 84.44 244 GLY A CA 1
ATOM 1919 C C . GLY A 1 244 ? 2.432 19.453 -11.436 1.00 84.44 244 GLY A C 1
ATOM 1920 O O . GLY A 1 244 ? 1.414 19.535 -10.743 1.00 84.44 244 GLY A O 1
ATOM 1921 N N . ILE A 1 245 ? 3.283 18.430 -11.300 1.00 74.62 245 ILE A N 1
ATOM 1922 C CA . ILE A 1 245 ? 3.128 17.387 -10.276 1.00 74.62 245 ILE A CA 1
ATOM 1923 C C . ILE A 1 245 ? 3.338 17.972 -8.878 1.00 74.62 245 ILE A C 1
ATOM 1925 O O . ILE A 1 245 ? 2.559 17.654 -7.973 1.00 74.62 245 ILE A O 1
ATOM 1929 N N . THR A 1 246 ? 4.342 18.832 -8.686 1.00 85.44 246 THR A N 1
ATOM 1930 C CA . THR A 1 246 ? 4.581 19.474 -7.386 1.00 85.44 246 THR A CA 1
ATOM 1931 C C . THR A 1 246 ? 3.434 20.396 -6.979 1.00 85.44 246 THR A C 1
ATOM 1933 O O . THR A 1 246 ? 2.979 20.315 -5.836 1.00 85.44 246 THR A O 1
ATOM 1936 N N . ASP A 1 247 ? 2.883 21.177 -7.910 1.00 86.75 247 ASP A N 1
ATOM 1937 C CA . ASP A 1 247 ? 1.733 22.054 -7.655 1.00 86.75 247 ASP A CA 1
ATOM 1938 C C . ASP A 1 247 ? 0.471 21.253 -7.305 1.00 86.75 247 ASP A C 1
ATOM 1940 O O . ASP A 1 247 ? -0.264 21.576 -6.361 1.00 86.75 247 ASP A O 1
ATOM 1944 N N . LEU A 1 248 ? 0.231 20.147 -8.018 1.00 85.38 248 LEU A N 1
ATOM 1945 C CA . LEU A 1 248 ? -0.882 19.247 -7.723 1.00 85.38 248 LEU A CA 1
ATOM 1946 C C . LEU A 1 248 ? -0.724 18.590 -6.345 1.00 85.38 248 LEU A C 1
ATOM 1948 O O . LEU A 1 248 ? -1.702 18.479 -5.599 1.00 85.38 248 LEU A O 1
ATOM 1952 N N . ALA A 1 249 ? 0.493 18.174 -5.988 1.00 78.88 249 ALA A N 1
ATOM 1953 C CA . ALA A 1 249 ? 0.790 17.589 -4.686 1.00 78.88 249 ALA A CA 1
ATOM 1954 C C . ALA A 1 249 ? 0.561 18.596 -3.547 1.00 78.88 249 ALA A C 1
ATOM 1956 O O . ALA A 1 249 ? -0.072 18.248 -2.547 1.00 78.88 249 ALA A O 1
ATOM 1957 N N . GLN A 1 250 ? 0.991 19.852 -3.715 1.00 87.06 250 GLN A N 1
ATOM 1958 C CA . GLN A 1 250 ? 0.725 20.924 -2.751 1.00 87.06 250 GLN A CA 1
ATOM 1959 C C . GLN A 1 250 ? -0.775 21.199 -2.603 1.00 87.06 250 GLN A C 1
ATOM 1961 O O . GLN A 1 250 ? -1.285 21.280 -1.483 1.00 87.06 250 GLN A O 1
ATOM 1966 N N . THR A 1 251 ? -1.508 21.258 -3.717 1.00 87.25 251 THR A N 1
ATOM 1967 C CA . THR A 1 251 ? -2.964 21.467 -3.708 1.00 87.25 251 THR A CA 1
ATOM 1968 C C . THR A 1 251 ? -3.690 20.327 -2.985 1.00 87.25 251 THR A C 1
ATOM 1970 O O . THR A 1 251 ? -4.600 20.559 -2.185 1.00 87.25 251 THR A O 1
ATOM 1973 N N . LEU A 1 252 ? -3.279 19.076 -3.222 1.00 80.12 252 LEU A N 1
ATOM 1974 C CA . LEU A 1 252 ? -3.822 17.914 -2.515 1.00 80.12 252 LEU A CA 1
ATOM 1975 C C . LEU A 1 252 ? -3.509 17.957 -1.018 1.00 80.12 252 LEU A C 1
ATOM 1977 O O . LEU A 1 252 ? -4.391 17.646 -0.217 1.00 80.12 252 LEU A O 1
ATOM 1981 N N . HIS A 1 253 ? -2.297 18.364 -0.638 1.00 85.31 253 HIS A N 1
ATOM 1982 C CA . HIS A 1 253 ? -1.911 18.501 0.763 1.00 85.31 253 HIS A CA 1
ATOM 1983 C C . HIS A 1 253 ? -2.805 19.512 1.495 1.00 85.31 253 HIS A C 1
ATOM 1985 O O . HIS A 1 253 ? -3.414 19.168 2.508 1.00 85.31 253 HIS A O 1
ATOM 1991 N N . GLN A 1 254 ? -2.994 20.702 0.917 1.00 89.50 254 GLN A N 1
ATOM 1992 C CA . GLN A 1 254 ? -3.875 21.736 1.471 1.00 89.50 254 GLN A CA 1
ATOM 1993 C C . GLN A 1 254 ? -5.331 21.262 1.590 1.00 89.50 254 GLN A C 1
ATOM 1995 O O . GLN A 1 254 ? -6.001 21.524 2.590 1.00 89.50 254 GLN A O 1
ATOM 2000 N N . LEU A 1 255 ? -5.840 20.530 0.592 1.00 88.19 255 LEU A N 1
ATOM 2001 C CA . LEU A 1 255 ? -7.202 19.991 0.627 1.00 88.19 255 LEU A CA 1
ATOM 2002 C C . LEU A 1 255 ? -7.382 18.958 1.751 1.00 88.19 255 LEU A C 1
ATOM 2004 O O . LEU A 1 255 ? -8.425 18.930 2.410 1.00 88.19 255 LEU A O 1
ATOM 2008 N N . VAL A 1 256 ? -6.389 18.088 1.953 1.00 82.94 256 VAL A N 1
ATOM 2009 C CA . VAL A 1 256 ? -6.406 17.086 3.026 1.00 82.94 256 VAL A CA 1
ATOM 2010 C C . VAL A 1 256 ? -6.375 17.769 4.389 1.00 82.94 256 VAL A C 1
ATOM 2012 O O . VAL A 1 256 ? -7.194 17.431 5.241 1.00 82.94 256 VAL A O 1
ATOM 2015 N N . GLU A 1 257 ? -5.511 18.765 4.571 1.00 88.94 257 GLU A N 1
ATOM 2016 C CA . GLU A 1 257 ? -5.403 19.530 5.816 1.00 88.94 257 GLU A CA 1
ATOM 2017 C C . GLU A 1 257 ? -6.714 20.260 6.149 1.00 88.94 257 GLU A C 1
ATOM 2019 O O . GLU A 1 257 ? -7.245 20.123 7.252 1.00 88.94 257 GLU A O 1
ATOM 2024 N N . GLN A 1 258 ? -7.337 20.915 5.163 1.00 91.31 258 GLN A N 1
ATOM 2025 C CA . GLN A 1 258 ? -8.657 21.531 5.338 1.00 91.31 258 GLN A CA 1
ATOM 2026 C C . GLN A 1 258 ? -9.746 20.525 5.731 1.00 91.31 258 GLN A C 1
ATOM 2028 O O . GLN A 1 258 ? -10.650 20.854 6.503 1.00 91.31 258 GLN A O 1
ATOM 2033 N N . ARG A 1 259 ? -9.711 19.303 5.184 1.00 82.88 259 ARG A N 1
ATOM 2034 C CA . ARG A 1 259 ? -10.668 18.252 5.563 1.00 82.88 259 ARG A CA 1
ATOM 2035 C C . ARG A 1 259 ? -10.434 17.757 6.984 1.00 82.88 259 ARG A C 1
ATOM 2037 O O . ARG A 1 259 ? -11.410 17.440 7.658 1.00 82.88 259 ARG A O 1
ATOM 2044 N N . LEU A 1 260 ? -9.181 17.709 7.423 1.00 85.56 260 LEU A N 1
ATOM 2045 C CA . LEU A 1 260 ? -8.805 17.281 8.766 1.00 85.56 260 LEU A CA 1
ATOM 2046 C C . LEU A 1 260 ? -9.310 18.286 9.809 1.00 85.56 260 LEU A C 1
ATOM 2048 O O . LEU A 1 260 ? -10.031 17.890 10.720 1.00 85.56 260 LEU A O 1
ATOM 2052 N N . ILE A 1 261 ? -9.090 19.585 9.575 1.00 91.62 261 ILE A N 1
ATOM 2053 C CA . ILE A 1 261 ? -9.621 20.669 10.422 1.00 91.62 261 ILE A CA 1
ATOM 2054 C C . ILE A 1 261 ? -11.151 20.586 10.526 1.00 91.62 261 ILE A C 1
ATOM 2056 O O . ILE A 1 261 ? -11.710 20.584 11.620 1.00 91.62 261 ILE A O 1
ATOM 2060 N N . LYS A 1 262 ? -11.855 20.434 9.395 1.00 88.62 262 LYS A N 1
ATOM 2061 C CA . LYS A 1 262 ? -13.326 20.315 9.396 1.00 88.62 262 LYS A CA 1
ATOM 2062 C C . LYS A 1 262 ? -13.828 19.070 10.131 1.00 88.62 262 LYS A C 1
ATOM 2064 O O . LYS A 1 262 ? -14.903 19.106 10.729 1.00 88.62 262 LYS A O 1
ATOM 2069 N N . ALA A 1 263 ? -13.090 17.962 10.066 1.00 80.81 263 ALA A N 1
ATOM 2070 C CA . ALA A 1 263 ? -13.438 16.742 10.787 1.00 80.81 263 ALA A CA 1
ATOM 2071 C C . ALA A 1 263 ? -13.258 16.915 12.304 1.00 80.81 263 ALA A C 1
ATOM 2073 O O . ALA A 1 263 ? -14.134 16.503 13.065 1.00 80.81 263 ALA A O 1
ATOM 2074 N N . GLU A 1 264 ? -12.183 17.578 12.735 1.00 87.81 264 GLU A N 1
ATOM 2075 C CA . GLU A 1 264 ? -11.943 17.912 14.144 1.00 87.81 264 GLU A CA 1
ATOM 2076 C C . GLU A 1 264 ? -13.008 18.870 14.691 1.00 87.81 264 GLU A C 1
ATOM 2078 O O . GLU A 1 264 ? -13.571 18.622 15.759 1.00 87.81 264 GLU A O 1
ATOM 2083 N N . GLU A 1 265 ? -13.366 19.915 13.939 1.00 91.94 265 GLU A N 1
ATOM 2084 C CA . GLU A 1 265 ? -14.460 20.827 14.297 1.00 91.94 265 GLU A CA 1
ATOM 2085 C C . GLU A 1 265 ? -15.792 20.082 14.441 1.00 91.94 265 GLU A C 1
ATOM 2087 O O . GLU A 1 265 ? -16.540 20.294 15.399 1.00 91.94 265 GLU A O 1
ATOM 2092 N N . PHE A 1 266 ? -16.096 19.176 13.510 1.00 87.12 266 PHE A N 1
ATOM 2093 C CA . PHE A 1 266 ? -17.308 18.364 13.566 1.00 87.12 266 PHE A CA 1
ATOM 2094 C C . PHE A 1 266 ? -17.332 17.453 14.800 1.00 87.12 266 PHE A C 1
ATOM 2096 O O . PHE A 1 266 ? -18.348 17.387 15.495 1.00 87.12 266 PHE A O 1
ATOM 2103 N N . GLN A 1 267 ? -16.215 16.793 15.111 1.00 83.94 267 GLN A N 1
ATOM 2104 C CA . GLN A 1 267 ? -16.099 15.924 16.280 1.00 83.94 267 GLN A CA 1
ATOM 2105 C C . GLN A 1 267 ? -16.201 16.715 17.593 1.00 83.94 267 GLN A C 1
ATOM 2107 O O . GLN A 1 267 ? -16.909 16.294 18.510 1.00 83.94 267 GLN A O 1
ATOM 2112 N N . SER A 1 268 ? -15.561 17.884 17.665 1.00 92.62 268 SER A N 1
ATOM 2113 C CA . SER A 1 268 ? -15.661 18.807 18.801 1.00 92.62 268 SER A CA 1
ATOM 2114 C C . SER A 1 268 ? -17.108 19.260 19.028 1.00 92.62 268 SER A C 1
ATOM 2116 O O . SER A 1 268 ? -17.629 19.172 20.143 1.00 92.62 268 SER A O 1
ATOM 2118 N N . ASN A 1 269 ? -17.816 19.626 17.954 1.00 89.38 269 ASN A N 1
ATOM 2119 C CA . ASN A 1 269 ? -19.230 19.999 18.012 1.00 89.38 269 ASN A CA 1
ATOM 2120 C C . ASN A 1 269 ? -20.129 18.843 18.480 1.00 89.38 269 ASN A C 1
ATOM 2122 O O . ASN A 1 269 ? -21.035 19.061 19.287 1.00 89.38 269 ASN A O 1
ATOM 2126 N N . GLN A 1 270 ? -19.886 17.612 18.017 1.00 83.50 270 GLN A N 1
ATOM 2127 C CA . GLN A 1 270 ? -20.615 16.438 18.510 1.00 83.50 270 GLN A CA 1
ATOM 2128 C C . GLN A 1 270 ? -20.362 16.196 19.998 1.00 83.50 270 GLN A C 1
ATOM 2130 O O . GLN A 1 270 ? -21.302 15.923 20.745 1.00 83.50 270 GLN A O 1
ATOM 2135 N N . HIS A 1 271 ? -19.114 16.334 20.448 1.00 85.50 271 HIS A N 1
ATOM 2136 C CA . HIS A 1 271 ? -18.773 16.168 21.855 1.00 85.50 271 HIS A CA 1
ATOM 2137 C C . HIS A 1 271 ? -19.477 17.209 22.736 1.00 85.50 271 HIS A C 1
ATOM 2139 O O . HIS A 1 271 ? -20.082 16.851 23.747 1.00 85.50 271 HIS A O 1
ATOM 2145 N N . ALA A 1 272 ? -19.488 18.476 22.309 1.00 89.88 272 ALA A N 1
ATOM 2146 C CA . ALA A 1 272 ? -20.205 19.548 22.995 1.00 89.88 272 ALA A CA 1
ATOM 2147 C C . ALA A 1 272 ? -21.722 19.286 23.072 1.00 89.88 272 ALA A C 1
ATOM 2149 O O . ALA A 1 272 ? -22.336 19.502 24.117 1.00 89.88 272 ALA A O 1
ATOM 2150 N N . GLN A 1 273 ? -22.334 18.766 22.000 1.00 87.88 273 GLN A N 1
ATOM 2151 C CA . GLN A 1 273 ? -23.754 18.392 22.006 1.00 87.88 273 GLN A CA 1
ATOM 2152 C C . GLN A 1 273 ? -24.052 17.246 22.978 1.00 87.88 273 GLN A C 1
ATOM 2154 O O . GLN A 1 273 ? -25.025 17.322 23.727 1.00 87.88 273 GLN A O 1
ATOM 2159 N N . ILE A 1 274 ? -23.215 16.204 22.997 1.00 82.81 274 ILE A N 1
ATOM 2160 C CA . ILE A 1 274 ? -23.374 15.074 23.922 1.00 82.81 274 ILE A CA 1
ATOM 2161 C C . ILE A 1 274 ? -23.273 15.559 25.372 1.00 82.81 274 ILE A C 1
ATOM 2163 O O . ILE A 1 274 ? -24.136 15.221 26.183 1.00 82.81 274 ILE A O 1
ATOM 2167 N N . GLN A 1 275 ? -22.284 16.400 25.688 1.00 88.75 275 GLN A N 1
ATOM 2168 C CA . GLN A 1 275 ? -22.147 16.988 27.022 1.00 88.75 275 GLN A CA 1
ATOM 2169 C C . GLN A 1 275 ? -23.366 17.838 27.409 1.00 88.75 275 GLN A C 1
ATOM 2171 O O . GLN A 1 275 ? -23.858 17.727 28.530 1.00 88.75 275 GLN A O 1
ATOM 2176 N N . ALA A 1 276 ? -23.899 18.648 26.487 1.00 87.81 276 ALA A N 1
ATOM 2177 C CA . ALA A 1 276 ? -25.089 19.459 26.743 1.00 87.81 276 ALA A CA 1
ATOM 2178 C C . ALA A 1 276 ? -26.329 18.597 27.045 1.00 87.81 276 ALA A C 1
ATOM 2180 O O . ALA A 1 276 ? -27.089 18.912 27.961 1.00 87.81 276 ALA A O 1
ATOM 2181 N N . ILE A 1 277 ? -26.515 17.486 26.321 1.00 85.94 277 ILE A N 1
ATOM 2182 C CA . ILE A 1 277 ? -27.611 16.536 26.571 1.00 85.94 277 ILE A CA 1
ATOM 2183 C C . ILE A 1 277 ? -27.437 15.855 27.933 1.00 85.94 277 ILE A C 1
ATOM 2185 O O . ILE A 1 277 ? -28.397 15.768 28.698 1.00 85.94 277 ILE A O 1
ATOM 2189 N N . GLN A 1 278 ? -26.223 15.411 28.266 1.00 84.81 278 GLN A N 1
ATOM 2190 C CA . GLN A 1 278 ? -25.923 14.809 29.569 1.00 84.81 278 GLN A CA 1
ATOM 2191 C C . GLN A 1 278 ? -26.185 15.788 30.722 1.00 84.81 278 GLN A C 1
ATOM 2193 O O . GLN A 1 278 ? -26.803 15.412 31.717 1.00 84.81 278 GLN A O 1
ATOM 2198 N N . ALA A 1 279 ? -25.785 17.054 30.571 1.00 87.50 279 ALA A N 1
ATOM 2199 C CA . ALA A 1 279 ? -26.035 18.101 31.558 1.00 87.50 279 ALA A CA 1
ATOM 2200 C C . ALA A 1 279 ? -27.535 18.398 31.723 1.00 87.50 279 ALA A C 1
ATOM 2202 O O . ALA A 1 279 ? -28.016 18.523 32.848 1.00 87.50 279 ALA A O 1
ATOM 2203 N N . ALA A 1 280 ? -28.291 18.464 30.622 1.00 86.88 280 ALA A N 1
ATOM 2204 C CA . ALA A 1 280 ? -29.739 18.659 30.663 1.00 86.88 280 ALA A CA 1
ATOM 2205 C C . ALA A 1 280 ? -30.460 17.486 31.348 1.00 86.88 280 ALA A C 1
ATOM 2207 O O . ALA A 1 280 ? -31.363 17.705 32.156 1.00 86.88 280 ALA A O 1
ATOM 2208 N N . LEU A 1 281 ? -30.033 16.248 31.074 1.00 84.88 281 LEU A N 1
ATOM 2209 C CA . LEU A 1 281 ? -30.570 15.055 31.726 1.00 84.88 281 LEU A CA 1
ATOM 2210 C C . LEU A 1 281 ? -30.273 15.066 33.231 1.00 84.88 281 LEU A C 1
ATOM 2212 O O . LEU A 1 281 ? -31.182 14.860 34.030 1.00 84.88 281 LEU A O 1
ATOM 2216 N N . ALA A 1 282 ? -29.034 15.374 33.624 1.00 86.25 282 ALA A N 1
ATOM 2217 C CA . ALA A 1 282 ? -28.655 15.500 35.030 1.00 86.25 282 ALA A CA 1
ATOM 2218 C C . ALA A 1 282 ? -29.474 16.588 35.748 1.00 86.25 282 ALA A C 1
ATOM 2220 O O . ALA A 1 282 ? -29.996 16.349 36.837 1.00 86.25 282 ALA A O 1
ATOM 2221 N N . ALA A 1 283 ? -29.660 17.750 35.111 1.00 86.88 283 ALA A N 1
ATOM 2222 C CA . ALA A 1 283 ? -30.483 18.833 35.644 1.00 86.88 283 ALA A CA 1
ATOM 2223 C C . ALA A 1 283 ? -31.950 18.406 35.823 1.00 86.88 283 ALA A C 1
ATOM 2225 O O . ALA A 1 283 ? -32.559 18.721 36.845 1.00 86.88 283 ALA A O 1
ATOM 2226 N N . HIS A 1 284 ? -32.504 17.640 34.879 1.00 83.19 284 HIS A N 1
ATOM 2227 C CA . HIS A 1 284 ? -33.862 17.108 34.982 1.00 83.19 284 HIS A CA 1
ATOM 2228 C C . HIS A 1 284 ? -33.998 16.085 36.117 1.00 83.19 284 HIS A C 1
ATOM 2230 O O . HIS A 1 284 ? -34.924 16.184 36.915 1.00 83.19 284 HIS A O 1
ATOM 2236 N N . MET A 1 285 ? -33.045 15.157 36.250 1.00 83.50 285 MET A N 1
ATOM 2237 C CA . MET A 1 285 ? -33.047 14.173 37.341 1.00 83.50 285 MET A CA 1
ATOM 2238 C C . MET A 1 285 ? -32.859 14.814 38.724 1.00 83.50 285 MET A C 1
ATOM 2240 O O . MET A 1 285 ? -33.322 14.262 39.718 1.00 83.50 285 MET A O 1
ATOM 2244 N N . SER A 1 286 ? -32.211 15.982 38.801 1.00 86.75 286 SER A N 1
ATOM 2245 C CA . SER A 1 286 ? -32.066 16.742 40.050 1.00 86.75 286 SER A CA 1
ATOM 2246 C C . SER A 1 286 ? -33.284 17.590 40.433 1.00 86.75 286 SER A C 1
ATOM 2248 O O . SER A 1 286 ? -33.298 18.156 41.528 1.00 86.75 286 SER A O 1
ATOM 2250 N N . GLN A 1 287 ? -34.303 17.712 39.571 1.00 85.88 287 GLN A N 1
ATOM 2251 C CA . GLN A 1 287 ? -35.504 18.468 39.926 1.00 85.88 287 GLN A CA 1
ATOM 2252 C C . GLN A 1 287 ? -36.292 17.718 41.011 1.00 85.88 287 GLN A C 1
ATOM 2254 O O . GLN A 1 287 ? -36.638 16.550 40.820 1.00 85.88 287 GLN A O 1
ATOM 2259 N N . PRO A 1 288 ? -36.599 18.359 42.157 1.00 81.94 288 PRO A N 1
ATOM 2260 C CA . PRO A 1 288 ? -37.427 17.740 43.179 1.00 81.94 288 PRO A CA 1
ATOM 2261 C C . PRO A 1 288 ? -38.812 17.428 42.593 1.00 81.94 288 PRO A C 1
ATOM 2263 O O . PRO A 1 288 ? -39.349 18.243 41.834 1.00 81.94 288 PRO A O 1
ATOM 2266 N N . PRO A 1 289 ? -39.404 16.266 42.927 1.00 73.06 289 PRO A N 1
ATOM 2267 C CA . PRO A 1 289 ? -40.697 15.872 42.389 1.00 73.06 289 PRO A CA 1
ATOM 2268 C C . PRO A 1 289 ? -41.744 16.964 42.674 1.00 73.06 289 PRO A C 1
ATOM 2270 O O . PRO A 1 289 ? -41.755 17.518 43.780 1.00 73.06 289 PRO A O 1
ATOM 2273 N N . PRO A 1 290 ? -42.616 17.303 41.705 1.00 71.56 290 PRO A N 1
ATOM 2274 C CA . PRO A 1 290 ? -43.596 18.368 41.879 1.00 71.56 290 PRO A CA 1
ATOM 2275 C C . PRO A 1 290 ? -44.490 18.065 43.086 1.00 71.56 290 PRO A C 1
ATOM 2277 O O . PRO A 1 290 ? -45.202 17.064 43.102 1.00 71.56 290 PRO A O 1
ATOM 2280 N N . GLN A 1 291 ? -44.472 18.935 44.098 1.00 70.88 291 GLN A N 1
ATOM 2281 C CA . GLN A 1 291 ? -45.162 18.697 45.375 1.00 70.88 291 GLN A CA 1
ATOM 2282 C C . GLN A 1 291 ? -46.700 18.775 45.297 1.00 70.88 291 GLN A C 1
ATOM 2284 O O . GLN A 1 291 ? -47.366 18.520 46.291 1.00 70.88 291 GLN A O 1
ATOM 2289 N N . ASN A 1 292 ? -47.275 19.093 44.133 1.00 65.31 292 ASN A N 1
ATOM 2290 C CA . ASN A 1 292 ? -48.717 19.278 43.940 1.00 65.31 292 ASN A CA 1
ATOM 2291 C C . ASN A 1 292 ? -49.225 18.555 42.682 1.00 65.31 292 ASN A C 1
ATOM 2293 O O . ASN A 1 292 ? -49.859 19.163 41.819 1.00 65.31 292 ASN A O 1
ATOM 2297 N N . LEU A 1 293 ? -48.931 17.261 42.548 1.00 51.00 293 LEU A N 1
ATOM 2298 C CA . LEU A 1 293 ? -49.602 16.431 41.548 1.00 51.00 293 LEU A CA 1
ATOM 2299 C C . LEU A 1 293 ? -50.901 15.855 42.143 1.00 51.00 293 LEU A C 1
ATOM 2301 O O . LEU A 1 293 ? -50.872 15.336 43.261 1.00 51.00 293 LEU A O 1
ATOM 2305 N N . PRO A 1 294 ? -52.042 15.934 41.431 1.00 70.38 294 PRO A N 1
ATOM 2306 C CA . PRO A 1 294 ? -53.251 15.211 41.816 1.00 70.38 294 PRO A CA 1
ATOM 2307 C C . PRO A 1 294 ? -52.952 13.704 41.917 1.00 70.38 294 PRO A C 1
ATOM 2309 O O . PRO A 1 294 ? -52.050 13.227 41.222 1.00 70.38 294 PRO A O 1
ATOM 2312 N N . PRO A 1 295 ? -53.675 12.948 42.769 1.00 59.78 295 PRO A N 1
ATOM 2313 C CA . PRO A 1 295 ? -53.438 11.522 42.970 1.00 59.78 295 PRO A CA 1
ATOM 2314 C C . PRO A 1 295 ? -53.461 10.808 41.621 1.00 59.78 295 PRO A C 1
ATOM 2316 O O . PRO A 1 295 ? -54.491 10.747 40.948 1.00 59.78 295 PRO A O 1
ATOM 2319 N N . VAL A 1 296 ? -52.287 10.330 41.214 1.00 53.19 296 VAL A N 1
ATOM 2320 C CA . VAL A 1 296 ? -52.097 9.628 39.952 1.00 53.19 296 VAL A CA 1
ATOM 2321 C C . VAL A 1 296 ? -52.961 8.370 40.015 1.00 53.19 296 VAL A C 1
ATOM 2323 O O . VAL A 1 296 ? -52.788 7.576 40.944 1.00 53.19 296 VAL A O 1
ATOM 2326 N N . PRO A 1 297 ? -53.914 8.179 39.087 1.00 55.25 297 PRO A N 1
ATOM 2327 C CA . PRO A 1 297 ? -54.672 6.945 39.034 1.00 55.25 297 PRO A CA 1
ATOM 2328 C C . PRO A 1 297 ? -53.687 5.795 38.827 1.00 55.25 297 PRO A C 1
ATOM 2330 O O . PRO A 1 297 ? -52.928 5.778 37.858 1.00 55.25 297 PRO A O 1
ATOM 2333 N N . THR A 1 298 ? -53.678 4.860 39.774 1.00 52.03 298 THR A N 1
ATOM 2334 C CA . THR A 1 298 ? -52.885 3.630 39.769 1.00 52.03 298 THR A CA 1
ATOM 2335 C C . THR A 1 298 ? -53.392 2.693 38.678 1.00 52.03 298 THR A C 1
ATOM 2337 O O . THR A 1 298 ? -53.995 1.656 38.938 1.00 52.03 298 THR A O 1
ATOM 2340 N N . TYR A 1 299 ? -53.154 3.060 37.427 1.00 59.88 299 TYR A N 1
ATOM 2341 C CA . TYR A 1 299 ? -53.084 2.082 36.359 1.00 59.88 299 TYR A CA 1
ATOM 2342 C C . TYR A 1 299 ? -51.692 1.449 36.434 1.00 59.88 299 TYR A C 1
ATOM 2344 O O . TYR A 1 299 ? -50.713 2.182 36.592 1.00 59.88 299 TYR A O 1
ATOM 2352 N N . PRO A 1 300 ? -51.564 0.114 36.374 1.00 57.78 300 PRO A N 1
ATOM 2353 C CA . PRO A 1 300 ? -50.262 -0.513 36.224 1.00 57.78 300 PRO A CA 1
ATOM 2354 C C . PRO A 1 300 ? -49.686 -0.030 34.891 1.00 57.78 300 PRO A C 1
ATOM 2356 O O . PRO A 1 300 ? -50.106 -0.484 33.828 1.00 57.78 300 PRO A O 1
ATOM 2359 N N . LEU A 1 301 ? -48.779 0.951 34.939 1.00 54.25 301 LEU A N 1
ATOM 2360 C CA . LEU A 1 301 ? -47.997 1.336 33.774 1.00 54.25 301 LEU A CA 1
ATOM 2361 C C . LEU A 1 301 ? -47.114 0.141 33.443 1.00 54.25 301 LEU A C 1
ATOM 2363 O O . LEU A 1 301 ? -46.075 -0.081 34.062 1.00 54.25 301 LEU A O 1
ATOM 2367 N N . ASN A 1 302 ? -47.581 -0.657 32.493 1.00 69.94 302 ASN A N 1
ATOM 2368 C CA . ASN A 1 302 ? -46.782 -1.698 31.898 1.00 69.94 302 ASN A CA 1
ATOM 2369 C C . ASN A 1 302 ? -45.652 -0.996 31.132 1.00 69.94 302 ASN A C 1
ATOM 2371 O O . ASN A 1 302 ? -45.918 -0.208 30.222 1.00 69.94 302 ASN A O 1
ATOM 2375 N N . SER A 1 303 ? -44.403 -1.218 31.545 1.00 68.81 303 SER A N 1
ATOM 2376 C CA . SER A 1 303 ? -43.210 -0.586 30.962 1.00 68.81 303 SER A CA 1
ATOM 2377 C C . SER A 1 303 ? -43.133 -0.776 29.449 1.00 68.81 303 SER A C 1
ATOM 2379 O O . SER A 1 303 ? -42.613 0.085 28.748 1.00 68.81 303 SER A O 1
ATOM 2381 N N . GLU A 1 304 ? -43.723 -1.861 28.951 1.00 70.44 304 GLU A N 1
ATOM 2382 C CA . GLU A 1 304 ? -43.860 -2.173 27.530 1.00 70.44 304 GLU A CA 1
ATOM 2383 C C . GLU A 1 304 ? -44.587 -1.061 26.764 1.00 70.44 304 GLU A C 1
ATOM 2385 O O . GLU A 1 304 ? -44.082 -0.612 25.746 1.00 70.44 304 GLU A O 1
ATOM 2390 N N . VAL A 1 305 ? -45.683 -0.506 27.295 1.00 72.56 305 VAL A N 1
ATOM 2391 C CA . VAL A 1 305 ? -46.471 0.542 26.612 1.00 72.56 305 VAL A CA 1
ATOM 2392 C C . VAL A 1 305 ? -45.712 1.877 26.541 1.00 72.56 305 VAL A C 1
ATOM 2394 O O . VAL A 1 305 ? -45.856 2.645 25.587 1.00 72.56 305 VAL A O 1
ATOM 2397 N N . ILE A 1 306 ? -44.871 2.169 27.540 1.00 73.19 306 ILE A N 1
ATOM 2398 C CA . ILE A 1 306 ? -44.020 3.371 27.542 1.00 73.19 306 ILE A CA 1
ATOM 2399 C C . ILE A 1 306 ? -42.870 3.207 26.544 1.00 73.19 306 ILE A C 1
ATOM 2401 O O . ILE A 1 306 ? -42.544 4.145 25.821 1.00 73.19 306 ILE A O 1
ATOM 2405 N N . ILE A 1 307 ? -42.262 2.020 26.494 1.00 73.69 307 ILE A N 1
ATOM 2406 C CA . ILE A 1 307 ? -41.186 1.721 25.546 1.00 73.69 307 ILE A CA 1
ATOM 2407 C C . ILE A 1 307 ? -41.727 1.775 24.115 1.00 73.69 307 ILE A C 1
ATOM 2409 O O . ILE A 1 307 ? -41.141 2.469 23.295 1.00 73.69 307 ILE A O 1
ATOM 2413 N N . GLU A 1 308 ? -42.885 1.174 23.841 1.00 77.62 308 GLU A N 1
ATOM 2414 C CA . GLU A 1 308 ? -43.502 1.159 22.505 1.00 77.62 308 GLU A CA 1
ATOM 2415 C C . GLU A 1 308 ? -43.843 2.578 22.008 1.00 77.62 308 GLU A C 1
ATOM 2417 O O . GLU A 1 308 ? -43.630 2.931 20.847 1.00 77.62 308 GLU A O 1
ATOM 2422 N N . SER A 1 309 ? -44.316 3.447 22.909 1.00 74.50 309 SER A N 1
ATOM 2423 C CA . SER A 1 309 ? -44.608 4.849 22.576 1.00 74.50 309 SER A CA 1
ATOM 2424 C C . SER A 1 309 ? -43.348 5.707 22.405 1.00 74.50 309 SER A C 1
ATOM 2426 O O . SER A 1 309 ? -43.333 6.615 21.568 1.00 74.50 309 SER A O 1
ATOM 2428 N N . LEU A 1 310 ? -42.272 5.414 23.144 1.00 77.44 310 LEU A N 1
ATOM 2429 C CA . LEU A 1 310 ? -40.970 6.057 22.956 1.00 77.44 310 LEU A CA 1
ATOM 2430 C C . LEU A 1 310 ? -40.271 5.589 21.681 1.00 77.44 310 LEU A C 1
ATOM 2432 O O . LEU A 1 310 ? -39.688 6.426 20.997 1.00 77.44 310 LEU A O 1
ATOM 2436 N N . GLU A 1 311 ? -40.350 4.303 21.341 1.00 80.50 311 GLU A N 1
ATOM 2437 C CA . GLU A 1 311 ? -39.791 3.741 20.109 1.00 80.50 311 GLU A CA 1
ATOM 2438 C C . GLU A 1 311 ? -40.384 4.427 18.883 1.00 80.50 311 GLU A C 1
ATOM 2440 O O . GLU A 1 311 ? -39.624 4.927 18.055 1.00 80.50 311 GLU A O 1
ATOM 2445 N N . GLY A 1 312 ? -41.712 4.582 18.820 1.00 82.88 312 GLY A N 1
ATOM 2446 C CA . GLY A 1 312 ? -42.362 5.301 17.722 1.00 82.88 312 GLY A CA 1
ATOM 2447 C C . GLY A 1 312 ? -41.885 6.753 17.589 1.00 82.88 312 GLY A C 1
ATOM 2448 O O . GLY A 1 312 ? -41.598 7.214 16.486 1.00 82.88 312 GLY A O 1
ATOM 2449 N N . LEU A 1 313 ? -41.726 7.474 18.706 1.00 80.75 313 LEU A N 1
ATOM 2450 C CA . LEU A 1 313 ? -41.220 8.855 18.710 1.00 80.75 313 LEU A CA 1
ATOM 2451 C C . LEU A 1 313 ? -39.737 8.953 18.321 1.00 80.75 313 LEU A C 1
ATOM 2453 O O . LEU A 1 313 ? -39.337 9.907 17.644 1.00 80.75 313 LEU A O 1
ATOM 2457 N N . LEU A 1 314 ? -38.916 7.993 18.747 1.00 77.00 314 LEU A N 1
ATOM 2458 C CA . LEU A 1 314 ? -37.496 7.915 18.406 1.00 77.00 314 LEU A CA 1
ATOM 2459 C C . LEU A 1 314 ? -37.306 7.572 16.934 1.00 77.00 314 LEU A C 1
ATOM 2461 O O . LEU A 1 314 ? -36.530 8.245 16.256 1.00 77.00 314 LEU A O 1
ATOM 2465 N N . GLU A 1 315 ? -38.043 6.588 16.430 1.00 85.12 315 GLU A N 1
ATOM 2466 C CA . GLU A 1 315 ? -38.006 6.179 15.032 1.00 85.12 315 GLU A CA 1
ATOM 2467 C C . GLU A 1 315 ? -38.450 7.332 14.124 1.00 85.12 315 GLU A C 1
ATOM 2469 O O . GLU A 1 315 ? -37.758 7.670 13.160 1.00 85.12 315 GLU A O 1
ATOM 2474 N N . ASP A 1 316 ? -39.520 8.037 14.496 1.00 84.94 316 ASP A N 1
ATOM 2475 C CA . ASP A 1 316 ? -39.970 9.241 13.800 1.00 84.94 316 ASP A CA 1
ATOM 2476 C C . ASP A 1 316 ? -38.945 10.378 13.847 1.00 84.94 316 ASP A C 1
ATOM 2478 O O . ASP A 1 316 ? -38.772 11.101 12.862 1.00 84.94 316 ASP A O 1
ATOM 2482 N N . SER A 1 317 ? -38.271 10.568 14.983 1.00 84.25 317 SER A N 1
ATOM 2483 C CA . SER A 1 317 ? -37.245 11.601 15.156 1.00 84.25 317 SER A CA 1
ATOM 2484 C C . SER A 1 317 ? -36.003 11.295 14.316 1.00 84.25 317 SER A C 1
ATOM 2486 O O . SER A 1 317 ? -35.496 12.174 13.613 1.00 84.25 317 SER A O 1
ATOM 2488 N N . ILE A 1 318 ? -35.552 10.038 14.309 1.00 81.00 318 ILE A N 1
ATOM 2489 C CA . ILE A 1 318 ? -34.452 9.555 13.469 1.00 81.00 318 ILE A CA 1
ATOM 2490 C C . ILE A 1 318 ? -34.833 9.698 11.992 1.00 81.00 318 ILE A C 1
ATOM 2492 O O . ILE A 1 318 ? -34.079 10.286 11.213 1.00 81.00 318 ILE A O 1
ATOM 2496 N N . ARG A 1 319 ? -36.033 9.258 11.602 1.00 88.69 319 ARG A N 1
ATOM 2497 C CA . ARG A 1 319 ? -36.525 9.362 10.224 1.00 88.69 319 ARG A CA 1
ATOM 2498 C C . ARG A 1 319 ? -36.653 10.818 9.770 1.00 88.69 319 ARG A C 1
ATOM 2500 O O . ARG A 1 319 ? -36.297 11.126 8.637 1.00 88.69 319 ARG A O 1
ATOM 2507 N N . ARG A 1 320 ? -37.108 11.732 10.633 1.00 88.69 320 ARG A N 1
ATOM 2508 C CA . ARG A 1 320 ? -37.260 13.157 10.286 1.00 88.69 320 ARG A CA 1
ATOM 2509 C C . ARG A 1 320 ? -35.955 13.946 10.304 1.00 88.69 320 ARG A C 1
ATOM 2511 O O . ARG A 1 320 ? -35.831 14.884 9.524 1.00 88.69 320 ARG A O 1
ATOM 2518 N N . LYS A 1 321 ? -35.001 13.623 11.182 1.00 81.44 321 LYS A N 1
ATOM 2519 C CA . LYS A 1 321 ? -33.776 14.429 11.362 1.00 81.44 321 LYS A CA 1
ATOM 2520 C C . LYS A 1 321 ? -32.528 13.791 10.768 1.00 81.44 321 LYS A C 1
ATOM 2522 O O . LYS A 1 321 ? -31.734 14.482 10.134 1.00 81.44 321 LYS A O 1
ATOM 2527 N N . VAL A 1 322 ? -32.342 12.491 10.970 1.00 77.81 322 VAL A N 1
ATOM 2528 C CA . VAL A 1 322 ? -31.117 11.784 10.574 1.00 77.81 322 VAL A CA 1
ATOM 2529 C C . VAL A 1 322 ? -31.183 11.372 9.107 1.00 77.81 322 VAL A C 1
ATOM 2531 O O . VAL A 1 322 ? -30.215 11.587 8.379 1.00 77.81 322 VAL A O 1
ATOM 2534 N N . LEU A 1 323 ? -32.328 10.860 8.642 1.00 83.62 323 LEU A N 1
ATOM 2535 C CA . LEU A 1 323 ? -32.471 10.383 7.261 1.00 83.62 323 LEU A CA 1
ATOM 2536 C C . LEU A 1 323 ? -32.201 11.474 6.204 1.00 83.62 323 LEU A C 1
ATOM 2538 O O . LEU A 1 323 ? -31.427 11.205 5.286 1.00 83.62 323 LEU A O 1
ATOM 2542 N N . PRO A 1 324 ? -32.716 12.717 6.329 1.00 89.19 324 PRO A N 1
ATOM 2543 C CA . PRO A 1 324 ? -32.414 13.768 5.356 1.00 89.19 324 PRO A CA 1
ATOM 2544 C C . PRO A 1 324 ? -30.943 14.196 5.388 1.00 89.19 324 PRO A C 1
ATOM 2546 O O . PRO A 1 324 ? -30.379 14.548 4.355 1.00 89.19 324 PRO A O 1
ATOM 2549 N N . SER A 1 325 ? -30.301 14.147 6.561 1.00 78.00 325 SER A N 1
ATOM 2550 C CA . SER A 1 325 ? -28.871 14.450 6.700 1.00 78.00 325 SER A CA 1
ATOM 2551 C C . SER A 1 325 ? -28.010 13.390 6.007 1.00 78.00 325 SER A C 1
ATOM 2553 O O . SER A 1 325 ? -27.103 13.732 5.248 1.00 78.00 325 SER A O 1
ATOM 2555 N N . LEU A 1 326 ? -28.348 12.106 6.184 1.00 76.88 326 LEU A N 1
ATOM 2556 C CA . LEU A 1 326 ? -27.696 10.997 5.485 1.00 76.88 326 LEU A CA 1
ATOM 2557 C C . LEU A 1 326 ? -27.904 11.073 3.972 1.00 76.88 326 LEU A C 1
ATOM 2559 O O . LEU A 1 326 ? -26.939 10.925 3.229 1.00 76.88 326 LEU A O 1
ATOM 2563 N N . GLN A 1 327 ? -29.119 11.380 3.510 1.00 87.44 327 GLN A N 1
ATOM 2564 C CA . GLN A 1 327 ? -29.393 11.587 2.085 1.00 87.44 327 GLN A CA 1
ATOM 2565 C C . GLN A 1 327 ? -28.596 12.766 1.522 1.00 87.44 327 GLN A C 1
ATOM 2567 O O . GLN A 1 327 ? -27.981 12.642 0.467 1.00 87.44 327 GLN A O 1
ATOM 2572 N N . LYS A 1 328 ? -28.523 13.890 2.246 1.00 88.25 328 LYS A N 1
ATOM 2573 C CA . LYS A 1 328 ? -27.708 15.041 1.841 1.00 88.25 328 LYS A CA 1
ATOM 2574 C C . LYS A 1 328 ? -26.225 14.673 1.752 1.00 88.25 328 LYS A C 1
ATOM 2576 O O . LYS A 1 328 ? -25.555 15.047 0.786 1.00 88.25 328 LYS A O 1
ATOM 2581 N N . MET A 1 329 ? -25.713 13.923 2.727 1.00 75.38 329 MET A N 1
ATOM 2582 C CA . MET A 1 329 ? -24.335 13.432 2.723 1.00 75.38 329 MET A CA 1
ATOM 2583 C C . MET A 1 329 ? -24.087 12.497 1.537 1.00 75.38 329 MET A C 1
ATOM 2585 O O . MET A 1 329 ? -23.117 12.702 0.814 1.00 75.38 329 MET A O 1
ATOM 2589 N N . GLN A 1 330 ? -24.994 11.552 1.276 1.00 85.31 330 GLN A N 1
ATOM 2590 C CA . GLN A 1 330 ? -24.935 10.667 0.115 1.00 85.31 330 GLN A CA 1
ATOM 2591 C C . GLN A 1 330 ? -24.883 11.469 -1.190 1.00 85.31 330 GLN A C 1
ATOM 2593 O O . GLN A 1 330 ? -23.943 11.299 -1.959 1.00 85.31 330 GLN A O 1
ATOM 2598 N N . THR A 1 331 ? -25.803 12.417 -1.399 1.00 90.62 331 THR A N 1
ATOM 2599 C CA . THR A 1 331 ? -25.807 13.254 -2.612 1.00 90.62 331 THR A CA 1
ATOM 2600 C C . THR A 1 331 ? -24.541 14.103 -2.750 1.00 90.62 331 THR A C 1
ATOM 2602 O O . THR A 1 331 ? -24.063 14.331 -3.858 1.00 90.62 331 THR A O 1
ATOM 2605 N N . THR A 1 332 ? -23.957 14.543 -1.630 1.00 87.00 332 THR A N 1
ATOM 2606 C CA . THR A 1 332 ? -22.704 15.315 -1.632 1.00 87.00 332 THR A CA 1
ATOM 2607 C C . THR A 1 332 ? -21.522 14.434 -2.029 1.00 87.00 332 THR A C 1
ATOM 2609 O O . THR A 1 332 ? -20.686 14.847 -2.831 1.00 87.00 332 THR A O 1
ATOM 2612 N N . VAL A 1 333 ? -21.453 13.212 -1.493 1.00 76.75 333 VAL A N 1
ATOM 2613 C CA . VAL A 1 333 ? -20.402 12.241 -1.819 1.00 76.75 333 VAL A CA 1
ATOM 2614 C C . VAL A 1 333 ? -20.521 11.787 -3.271 1.00 76.75 333 VAL A C 1
ATOM 2616 O O . VAL A 1 333 ? -19.528 11.825 -3.991 1.00 76.75 333 VAL A O 1
ATOM 2619 N N . GLU A 1 334 ? -21.720 11.427 -3.728 1.00 84.50 334 GLU A N 1
ATOM 2620 C CA . GLU A 1 334 ? -21.973 11.044 -5.122 1.00 84.50 334 GLU A CA 1
ATOM 2621 C C . GLU A 1 334 ? -21.614 12.179 -6.090 1.00 84.50 334 GLU A C 1
ATOM 2623 O O . GLU A 1 334 ? -20.938 11.940 -7.091 1.00 84.50 334 GLU A O 1
ATOM 2628 N N . GLY A 1 335 ? -21.978 13.424 -5.762 1.00 91.38 335 GLY A N 1
ATOM 2629 C CA . GLY A 1 335 ? -21.596 14.602 -6.541 1.00 91.38 335 GLY A CA 1
ATOM 2630 C C . GLY A 1 335 ? -20.081 14.805 -6.608 1.00 91.38 335 GLY A C 1
ATOM 2631 O O . GLY A 1 335 ? -19.537 14.994 -7.693 1.00 91.38 335 GLY A O 1
ATOM 2632 N N . ALA A 1 336 ? -19.382 14.699 -5.474 1.00 79.06 336 ALA A N 1
ATOM 2633 C CA . ALA A 1 336 ? -17.928 14.848 -5.421 1.00 79.06 336 ALA A CA 1
ATOM 2634 C C . ALA A 1 336 ? -17.192 13.733 -6.184 1.00 79.06 336 ALA A C 1
ATOM 2636 O O . ALA A 1 336 ? -16.201 13.999 -6.864 1.00 79.06 336 ALA A O 1
ATOM 2637 N N . VAL A 1 337 ? -17.677 12.490 -6.096 1.00 76.25 337 VAL A N 1
ATOM 2638 C CA . VAL A 1 337 ? -17.132 11.355 -6.856 1.00 76.25 337 VAL A CA 1
ATOM 2639 C C . VAL A 1 337 ? -17.355 11.561 -8.350 1.00 76.25 337 VAL A C 1
ATOM 2641 O O . VAL A 1 337 ? -16.422 11.384 -9.132 1.00 76.25 337 VAL A O 1
ATOM 2644 N N . LYS A 1 338 ? -18.558 11.982 -8.754 1.00 90.25 338 LYS A N 1
ATOM 2645 C CA . LYS A 1 338 ? -18.875 12.257 -10.158 1.00 90.25 338 LYS A CA 1
ATOM 2646 C C . LYS A 1 338 ? -18.003 13.380 -10.722 1.00 90.25 338 LYS A C 1
ATOM 2648 O O . LYS A 1 338 ? -17.396 13.189 -11.769 1.00 90.25 338 LYS A O 1
ATOM 2653 N N . GLN A 1 339 ? -17.861 14.485 -9.990 1.00 91.00 339 GLN A N 1
ATOM 2654 C CA . GLN A 1 339 ? -16.993 15.600 -10.371 1.00 91.00 339 GLN A CA 1
ATOM 2655 C C . GLN A 1 339 ? -15.533 15.151 -10.536 1.00 91.00 339 GLN A C 1
ATOM 2657 O O . GLN A 1 339 ? -14.907 15.443 -11.551 1.00 91.00 339 GLN A O 1
ATOM 2662 N N . ARG A 1 340 ? -14.990 14.386 -9.577 1.00 79.44 340 ARG A N 1
ATOM 2663 C CA . ARG A 1 340 ? -13.621 13.856 -9.685 1.00 79.44 340 ARG A CA 1
ATOM 2664 C C . ARG A 1 340 ? -13.445 12.907 -10.864 1.00 79.44 340 ARG A C 1
ATOM 2666 O O . ARG A 1 340 ? -12.393 12.917 -11.495 1.00 79.44 340 ARG A O 1
ATOM 2673 N N . ASN A 1 341 ? -14.452 12.096 -11.167 1.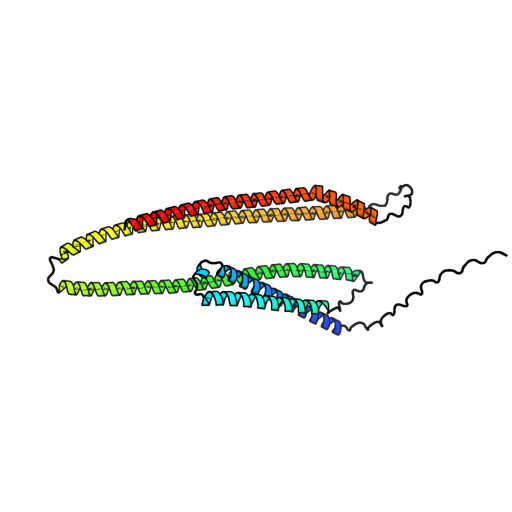00 80.75 341 ASN A N 1
ATOM 2674 C CA . ASN A 1 341 ? -14.408 11.210 -12.321 1.00 80.75 341 ASN A CA 1
ATOM 2675 C C . ASN A 1 341 ? -14.420 11.999 -13.643 1.00 80.75 341 ASN A C 1
ATOM 2677 O O . ASN A 1 341 ? -13.662 11.670 -14.549 1.00 80.75 341 ASN A O 1
ATOM 2681 N N . GLU A 1 342 ? -15.219 13.064 -13.739 1.00 89.94 342 GLU A N 1
ATOM 2682 C CA . GLU A 1 342 ? -15.232 13.969 -14.899 1.00 89.94 342 GLU A CA 1
ATOM 2683 C C . GLU A 1 342 ? -13.878 14.681 -15.080 1.00 89.94 342 GLU A C 1
ATOM 2685 O O . GLU A 1 342 ? -13.351 14.720 -16.192 1.00 89.94 342 GLU A O 1
ATOM 2690 N N . GLU A 1 343 ? -13.264 15.170 -13.995 1.00 82.69 343 GLU A N 1
ATOM 2691 C CA . GLU A 1 343 ? -11.911 15.750 -14.018 1.00 82.69 343 GLU A CA 1
ATOM 2692 C C . GLU A 1 343 ? -10.867 14.739 -14.516 1.00 82.69 343 GLU A C 1
ATOM 2694 O O . GLU A 1 343 ? -10.071 15.049 -15.404 1.00 82.69 343 GLU A O 1
ATOM 2699 N N . LEU A 1 344 ? -10.889 13.509 -13.990 1.00 79.62 344 LEU A N 1
ATOM 2700 C CA . LEU A 1 344 ? -9.976 12.450 -14.424 1.00 79.62 344 LEU A CA 1
ATOM 2701 C C . LEU A 1 344 ? -10.183 12.104 -15.900 1.00 79.62 344 LEU A C 1
ATOM 2703 O O . LEU A 1 344 ? -9.205 11.997 -16.637 1.00 79.62 344 LEU A O 1
ATOM 2707 N N . GLN A 1 345 ? -11.430 11.978 -16.356 1.00 86.00 345 GLN A N 1
ATOM 2708 C CA . GLN A 1 345 ? -11.728 11.727 -17.766 1.00 86.00 345 GLN A CA 1
ATOM 2709 C C . GLN A 1 345 ? -11.221 12.852 -18.673 1.00 86.00 345 GLN A C 1
ATOM 2711 O O . GLN A 1 345 ? -10.684 12.559 -19.738 1.00 86.00 345 GLN A O 1
ATOM 2716 N N . GLN A 1 346 ? -11.312 14.119 -18.256 1.00 88.12 346 GLN A N 1
ATOM 2717 C CA . GLN A 1 346 ? -10.742 15.231 -19.021 1.00 88.12 346 GLN A CA 1
ATOM 2718 C C . GLN A 1 346 ? -9.212 15.168 -19.090 1.00 88.12 346 GLN A C 1
ATOM 2720 O O . GLN A 1 346 ? -8.639 15.361 -20.163 1.00 88.12 346 GLN A O 1
ATOM 2725 N N . VAL A 1 347 ? -8.541 14.890 -17.968 1.00 83.94 347 VAL A N 1
ATOM 2726 C CA . VAL A 1 347 ? -7.072 14.806 -17.918 1.00 83.94 347 VAL A CA 1
ATOM 2727 C C . VAL A 1 347 ? -6.564 13.633 -18.755 1.00 83.94 347 VAL A C 1
ATOM 2729 O O . VAL A 1 347 ? -5.663 13.805 -19.579 1.00 83.94 347 VAL A O 1
ATOM 2732 N N . PHE A 1 348 ? -7.157 12.450 -18.585 1.00 79.56 348 PHE A N 1
ATOM 2733 C CA . PHE A 1 348 ? -6.786 11.277 -19.370 1.00 79.56 348 PHE A CA 1
ATOM 2734 C C . PHE A 1 348 ? -7.138 11.454 -20.843 1.00 79.56 348 PHE A C 1
ATOM 2736 O O . PHE A 1 348 ? -6.309 11.127 -21.684 1.00 79.56 348 PHE A O 1
ATOM 2743 N N . GLY A 1 349 ? -8.302 12.024 -21.163 1.00 89.62 349 GLY A N 1
ATOM 2744 C CA . GLY A 1 349 ? -8.709 12.310 -22.538 1.00 89.62 349 GLY A CA 1
ATOM 2745 C C . GLY A 1 349 ? -7.677 13.162 -23.275 1.00 89.62 349 GLY A C 1
ATOM 2746 O O . GLY A 1 349 ? -7.173 12.744 -24.314 1.00 89.62 349 GLY A O 1
ATOM 2747 N N . LYS A 1 350 ? -7.263 14.288 -22.678 1.00 87.62 350 LYS A N 1
ATOM 2748 C CA . LYS A 1 350 ? -6.222 15.158 -23.252 1.00 87.62 350 LYS A CA 1
ATOM 2749 C C . LYS A 1 350 ? -4.882 14.438 -23.425 1.00 87.62 350 LYS A C 1
ATOM 2751 O O . LYS A 1 350 ? -4.239 14.575 -24.462 1.00 87.62 350 LYS A O 1
ATOM 2756 N N . ARG A 1 351 ? -4.453 13.641 -22.437 1.00 80.81 351 ARG A N 1
ATOM 2757 C CA . ARG A 1 351 ? -3.204 12.862 -22.542 1.00 80.81 351 ARG A CA 1
ATOM 2758 C C . ARG A 1 351 ? -3.271 11.789 -23.627 1.00 80.81 351 ARG A C 1
ATOM 2760 O O . ARG A 1 351 ? -2.290 11.608 -24.340 1.00 80.81 351 ARG A O 1
ATOM 2767 N N . PHE A 1 352 ? -4.402 11.102 -23.775 1.00 85.31 352 PHE A N 1
ATOM 2768 C CA . PHE A 1 352 ? -4.596 10.119 -24.840 1.00 85.31 352 PHE A CA 1
ATOM 2769 C C . PHE A 1 352 ? -4.593 10.767 -26.226 1.00 85.31 352 PHE A C 1
ATOM 2771 O O . PHE A 1 352 ? -4.022 10.195 -27.152 1.00 85.31 352 PHE A O 1
ATOM 2778 N N . GLU A 1 353 ? -5.174 11.959 -26.374 1.00 89.81 353 GLU A N 1
ATOM 2779 C CA . GLU A 1 353 ? -5.100 12.722 -27.625 1.00 89.81 353 GLU A CA 1
ATOM 2780 C C . GLU A 1 353 ? -3.658 13.110 -27.973 1.00 89.81 353 GLU A C 1
ATOM 2782 O O . GLU A 1 353 ? -3.235 12.886 -29.107 1.00 89.81 353 GLU A O 1
ATOM 2787 N N . LEU A 1 354 ? -2.875 13.591 -27.001 1.00 85.44 354 LEU A N 1
ATOM 2788 C CA . LEU A 1 354 ? -1.453 13.903 -27.197 1.00 85.44 354 LEU A CA 1
ATOM 2789 C C . LEU A 1 354 ? -0.634 12.665 -27.588 1.00 85.44 354 LEU A C 1
ATOM 2791 O O . LEU A 1 354 ? 0.121 12.706 -28.557 1.00 85.44 354 LEU A O 1
ATOM 2795 N N . LEU A 1 355 ? -0.831 11.541 -26.892 1.00 84.56 355 LEU A N 1
ATOM 2796 C CA . LEU A 1 355 ? -0.194 10.261 -27.227 1.00 84.56 355 LEU A CA 1
ATOM 2797 C C . LEU A 1 355 ? -0.543 9.813 -28.647 1.00 84.56 355 LEU A C 1
ATOM 2799 O O . LEU A 1 355 ? 0.334 9.419 -29.413 1.00 84.56 355 LEU A O 1
ATOM 2803 N N . ARG A 1 356 ? -1.819 9.915 -29.025 1.00 89.19 356 ARG A N 1
ATOM 2804 C CA . ARG A 1 356 ? -2.284 9.574 -30.371 1.00 89.19 356 ARG A CA 1
ATOM 2805 C C . ARG A 1 356 ? -1.661 10.480 -31.434 1.00 89.19 356 ARG A C 1
ATOM 2807 O O . ARG A 1 356 ? -1.302 9.988 -32.502 1.00 89.19 356 ARG A O 1
ATOM 2814 N N . MET A 1 357 ? -1.524 11.778 -31.161 1.00 90.44 357 MET A N 1
ATOM 2815 C CA . MET A 1 357 ? -0.832 12.705 -32.060 1.00 90.44 357 MET A CA 1
ATOM 2816 C C . MET A 1 357 ? 0.647 12.340 -32.221 1.00 90.44 357 MET A C 1
ATOM 2818 O O . MET A 1 357 ? 1.124 12.292 -33.354 1.00 90.44 357 MET A O 1
ATOM 2822 N N . GLY A 1 358 ? 1.344 12.022 -31.126 1.00 87.94 358 GLY A N 1
ATOM 2823 C CA . GLY A 1 358 ? 2.747 11.597 -31.156 1.00 87.94 358 GLY A CA 1
ATOM 2824 C C . GLY A 1 358 ? 2.961 10.317 -31.968 1.00 87.94 358 GLY A C 1
ATOM 2825 O O . GLY A 1 358 ? 3.829 10.277 -32.839 1.00 87.94 358 GLY A O 1
ATOM 2826 N N . ILE A 1 359 ? 2.112 9.301 -31.767 1.00 88.69 359 ILE A N 1
ATOM 2827 C CA . ILE A 1 359 ? 2.146 8.057 -32.557 1.00 88.69 359 ILE A CA 1
ATOM 2828 C C . ILE A 1 359 ? 1.935 8.354 -34.047 1.00 88.69 359 ILE A C 1
ATOM 2830 O O . ILE A 1 359 ? 2.704 7.886 -34.881 1.00 88.69 359 ILE A O 1
ATOM 2834 N N . GLY A 1 360 ? 0.951 9.189 -34.394 1.00 89.88 360 GLY A N 1
ATOM 2835 C CA . GLY A 1 360 ? 0.689 9.545 -35.791 1.00 89.88 360 GLY A CA 1
ATOM 2836 C C . GLY A 1 360 ? 1.832 10.323 -36.459 1.00 89.88 360 GLY A C 1
ATOM 2837 O O . GLY A 1 360 ? 2.022 10.217 -37.671 1.00 89.88 360 GLY A O 1
ATOM 2838 N N . GLN A 1 361 ? 2.610 11.101 -35.700 1.00 89.56 361 GLN A N 1
ATOM 2839 C CA . GLN A 1 361 ? 3.816 11.749 -36.225 1.00 89.56 361 GLN A CA 1
ATOM 2840 C C . GLN A 1 361 ? 4.954 10.747 -36.450 1.00 89.56 361 GLN A C 1
ATOM 2842 O O . GLN A 1 361 ? 5.614 10.812 -37.487 1.00 89.56 361 GLN A O 1
ATOM 2847 N N . LEU A 1 362 ? 5.148 9.797 -35.531 1.00 84.44 362 LEU A N 1
ATOM 2848 C CA . LEU A 1 362 ? 6.130 8.720 -35.687 1.00 84.44 362 LEU A CA 1
ATOM 2849 C C . LEU A 1 362 ? 5.824 7.845 -36.907 1.00 84.44 362 LEU A C 1
ATOM 2851 O O . LEU A 1 362 ? 6.716 7.595 -37.712 1.00 84.44 362 LEU A O 1
ATOM 2855 N N . GLU A 1 363 ? 4.565 7.448 -37.101 1.00 90.75 363 GLU A N 1
ATOM 2856 C CA . GLU A 1 363 ? 4.142 6.675 -38.278 1.00 90.75 363 GLU A CA 1
ATOM 2857 C C . GLU A 1 363 ? 4.440 7.414 -39.589 1.00 90.75 363 GLU A C 1
ATOM 2859 O O . GLU A 1 363 ? 4.931 6.813 -40.544 1.00 90.75 363 GLU A O 1
ATOM 2864 N N . LYS A 1 364 ? 4.199 8.732 -39.635 1.00 91.75 364 LYS A N 1
ATOM 2865 C CA . LYS A 1 364 ? 4.541 9.552 -40.806 1.00 91.75 364 LYS A CA 1
ATOM 2866 C C . LYS A 1 364 ? 6.043 9.597 -41.069 1.00 91.75 364 LYS A C 1
ATOM 2868 O O . LYS A 1 364 ? 6.424 9.511 -42.232 1.00 91.75 364 LYS A O 1
ATOM 2873 N N . LYS A 1 365 ? 6.876 9.710 -40.026 1.00 85.06 365 LYS A N 1
ATOM 2874 C CA . LYS A 1 365 ? 8.341 9.687 -40.174 1.00 85.06 365 LYS A CA 1
ATOM 2875 C C . LYS A 1 365 ? 8.823 8.335 -40.708 1.00 85.06 365 LYS A C 1
ATOM 2877 O O . LYS A 1 365 ? 9.612 8.316 -41.642 1.00 85.06 365 LYS A O 1
ATOM 2882 N N . ILE A 1 366 ? 8.280 7.228 -40.196 1.00 86.69 366 ILE A N 1
ATOM 2883 C CA . ILE A 1 366 ? 8.617 5.866 -40.654 1.00 86.69 366 ILE A CA 1
ATOM 2884 C C . ILE A 1 366 ? 8.223 5.641 -42.120 1.00 86.69 366 ILE A C 1
ATOM 2886 O O . ILE A 1 366 ? 8.919 4.945 -42.842 1.00 86.69 366 ILE A O 1
ATOM 2890 N N . LEU A 1 367 ? 7.110 6.217 -42.581 1.00 90.25 367 LEU A N 1
ATOM 2891 C CA . LEU A 1 367 ? 6.681 6.108 -43.982 1.00 90.25 367 LEU A CA 1
ATOM 2892 C C . LEU A 1 367 ? 7.508 6.967 -44.954 1.00 90.25 367 LEU A C 1
ATOM 2894 O O . LEU A 1 367 ? 7.388 6.788 -46.165 1.00 90.25 367 LEU A O 1
ATOM 2898 N N . GLN A 1 368 ? 8.272 7.933 -44.443 1.00 90.00 368 GLN A N 1
ATOM 2899 C CA . GLN A 1 368 ? 9.104 8.839 -45.240 1.00 90.00 368 GLN A CA 1
ATOM 2900 C C . GLN A 1 368 ? 10.574 8.402 -45.307 1.00 90.00 368 GLN A C 1
ATOM 2902 O O . GLN A 1 368 ? 11.271 8.834 -46.226 1.00 90.00 368 GLN A O 1
ATOM 2907 N N . SER A 1 369 ? 11.023 7.563 -44.368 1.00 75.44 369 SER A N 1
ATOM 2908 C CA . SER A 1 369 ? 12.307 6.844 -44.397 1.00 75.44 369 SER A CA 1
ATOM 2909 C C . SER A 1 369 ? 12.212 5.566 -45.217 1.00 75.44 369 SER A C 1
ATOM 2911 O O . SER A 1 369 ? 13.164 5.278 -45.974 1.00 75.44 369 SER A O 1
#

Radius of gyration: 41.13 Å; chains: 1; bounding box: 124×51×116 Å

pLDDT: mean 81.27, std 12.63, range [45.59, 98.31]